Protein AF-A0AAW6NFF5-F1 (afdb_monomer_lite)

Sequence (239 aa):
MPQDAAGQVYARCPNNCAEAMAMANADVDLMRRISNPIQRNIGITRSYQELGEAMPNNWWVRLAGYVSVQGGCAMRRTQAWDAQTLGRAIVNPEQALAALGDANITIFESVFPPNKFMHECGFARLKECVERGEIDVDEDIMRGLEQIDQGNLQAGADILAEHEQVDVVQQVYDRHADVFDDLGTAEAVMPGDQTSIPIADHCTRDNLVSLGDLDIANPQDRVTYYGRLINRLKELEGH

Foldseek 3Di:
DDADPVRDDLPQADPALVVLLCVLCVLLVVLVPDPQLLVSLVSLLVLLVVLCVLVVLQLLSLLLNLVSQVLSVVLVVLVVVVVPDPLVVLAPSVLLNVLSSQLNSQLCNQQRSLSSSCSNPNLVSVVVCVVVVVDDHDPLSNVLSVCVSVVVNLSSSLSSLLCSLPPRNLVSCVVSVSNVVSVVVVQVPDPDDPPWRARDNHDDPPRTQDLPPADSNDSVSSSVSVSSSSVSVCVVVVD

Secondary structure (DSSP, 8-state):
--B-TT--B-TT--SSHHHHHHHHHHHHHHHHT--SHHHHHHHHHHHHHHHHHH-TT-HHHHHHHHHHHHHHHHHHHHHHHHTSTTGGGT--HHHHHHHHHHHHHHHHHHHHHHHHHHHHH-HHHHHHHHHTTSS---HHHHHHHHHHHTT-HHHHHHHHHHHIIIIISHHHHHHTHHHHHHHHHHHHHSSS-SSPEE--SSS-STTEE--TT--TTSHHHHHHHHHHHHHHHHHHHT-

pLDDT: mean 92.02, std 10.41, range [49.88, 98.69]

Structure (mmCIF, N/CA/C/O backbone):
data_AF-A0AAW6NFF5-F1
#
_entry.id   AF-A0AAW6NFF5-F1
#
loop_
_atom_site.group_PDB
_atom_site.id
_atom_site.type_symbol
_atom_site.label_atom_id
_atom_site.label_alt_id
_atom_site.label_comp_id
_atom_site.label_asym_id
_atom_site.label_entity_id
_atom_site.label_seq_id
_atom_site.pdbx_PDB_ins_code
_atom_site.Cartn_x
_atom_site.Cartn_y
_atom_site.Cartn_z
_atom_site.occupancy
_atom_site.B_iso_or_equiv
_atom_site.auth_seq_id
_atom_site.auth_comp_id
_atom_site.auth_asym_id
_atom_site.auth_atom_id
_atom_site.pdbx_PDB_model_num
ATOM 1 N N . MET A 1 1 ? -17.258 11.773 24.703 1.00 53.50 1 MET A N 1
ATOM 2 C CA . MET A 1 1 ? -16.508 11.366 23.498 1.00 53.50 1 MET A CA 1
ATOM 3 C C . MET A 1 1 ? -15.934 9.994 23.789 1.00 53.50 1 MET A C 1
ATOM 5 O O . MET A 1 1 ? -15.518 9.811 24.931 1.00 53.50 1 MET A O 1
ATOM 9 N N . PRO A 1 2 ? -15.979 9.043 22.847 1.00 52.88 2 PRO A N 1
ATOM 10 C CA . PRO A 1 2 ? -15.333 7.748 23.025 1.00 52.88 2 PRO A CA 1
ATOM 11 C C . PRO A 1 2 ? -13.844 7.952 23.338 1.00 52.88 2 PRO A C 1
ATOM 13 O O . PRO A 1 2 ? -13.213 8.836 22.753 1.00 52.88 2 PRO A O 1
ATOM 16 N N . GLN A 1 3 ? -13.329 7.183 24.293 1.00 51.41 3 GLN A N 1
ATOM 17 C CA . GLN A 1 3 ? -11.914 7.114 24.648 1.00 51.41 3 GLN A CA 1
ATOM 18 C C . GLN A 1 3 ? -11.478 5.656 24.531 1.00 51.41 3 GLN A C 1
ATOM 20 O O . GLN A 1 3 ? -12.240 4.773 24.931 1.00 51.41 3 GLN A O 1
ATOM 25 N N . ASP A 1 4 ? -10.298 5.400 23.972 1.00 58.50 4 ASP A N 1
ATOM 26 C CA . ASP A 1 4 ? -9.698 4.063 24.003 1.00 58.50 4 ASP A CA 1
ATOM 27 C C . ASP A 1 4 ? -9.073 3.756 25.378 1.00 58.50 4 ASP A C 1
ATOM 29 O O . ASP A 1 4 ? -9.096 4.573 26.306 1.00 58.50 4 ASP A O 1
ATOM 33 N N . ALA A 1 5 ? -8.495 2.559 25.513 1.00 49.88 5 ALA A N 1
ATOM 34 C CA . ALA A 1 5 ? -7.789 2.133 26.721 1.00 49.88 5 ALA A CA 1
ATOM 35 C C . ALA A 1 5 ? -6.568 3.017 27.062 1.00 49.88 5 ALA A C 1
ATOM 37 O O . ALA A 1 5 ? -6.121 3.017 28.210 1.00 49.88 5 ALA A O 1
ATOM 38 N N . ALA A 1 6 ? -6.060 3.791 26.097 1.00 57.91 6 ALA A N 1
ATOM 39 C CA . ALA A 1 6 ? -4.977 4.755 26.264 1.00 57.91 6 ALA A CA 1
ATOM 40 C C . ALA A 1 6 ? -5.474 6.186 26.575 1.00 57.91 6 ALA A C 1
ATOM 42 O O . ALA A 1 6 ? -4.665 7.085 26.811 1.00 57.91 6 ALA A O 1
ATOM 43 N N . GLY A 1 7 ? -6.793 6.412 26.626 1.00 59.91 7 GLY A N 1
ATOM 44 C CA . GLY A 1 7 ? -7.403 7.716 26.891 1.00 59.91 7 GLY A CA 1
ATOM 45 C C . GLY A 1 7 ? -7.431 8.665 25.686 1.00 59.91 7 GLY A C 1
ATOM 46 O O . GLY A 1 7 ? -7.714 9.855 25.863 1.00 59.91 7 GLY A O 1
ATOM 47 N N . GLN A 1 8 ? -7.156 8.176 24.473 1.00 68.81 8 GLN A N 1
ATOM 48 C CA . GLN A 1 8 ? -7.180 8.965 23.245 1.00 68.81 8 GLN A CA 1
ATOM 49 C C . GLN A 1 8 ? -8.615 9.374 22.902 1.00 68.81 8 GLN A C 1
ATOM 51 O O . GLN A 1 8 ? -9.527 8.555 22.849 1.00 68.81 8 GLN A O 1
ATOM 56 N N . VAL A 1 9 ? -8.831 10.674 22.685 1.00 68.06 9 VAL A N 1
ATOM 57 C CA . VAL A 1 9 ? -10.146 11.230 22.346 1.00 68.06 9 VAL A CA 1
ATOM 58 C C . VAL A 1 9 ? -10.289 11.317 20.830 1.00 68.06 9 VAL A C 1
ATOM 60 O O . VAL A 1 9 ? -9.633 12.132 20.182 1.00 68.06 9 VAL A O 1
ATOM 63 N N . TYR A 1 10 ? -11.217 10.542 20.276 1.00 77.38 10 TYR A N 1
ATOM 64 C CA . TYR A 1 10 ? -11.546 10.550 18.850 1.00 77.38 10 TYR A CA 1
ATOM 65 C C . TYR A 1 10 ? -12.550 11.659 18.526 1.00 77.38 10 TYR A C 1
ATOM 67 O O . TYR A 1 10 ? -13.752 11.431 18.392 1.00 77.38 10 TYR A O 1
ATOM 75 N N . ALA A 1 11 ? -12.068 12.901 18.443 1.00 68.62 11 ALA A N 1
ATOM 76 C CA . ALA A 1 11 ? -12.923 14.081 18.269 1.00 68.62 11 ALA A CA 1
ATOM 77 C C . ALA A 1 11 ? -13.694 14.118 16.931 1.00 68.62 11 ALA A C 1
ATOM 79 O O . ALA A 1 11 ? -14.599 14.938 16.780 1.00 68.62 11 ALA A O 1
ATOM 80 N N . ARG A 1 12 ? -13.336 13.262 15.965 1.00 80.94 12 ARG A N 1
ATOM 81 C CA . ARG A 1 12 ? -13.893 13.251 14.603 1.00 80.94 12 ARG A CA 1
ATOM 82 C C . ARG A 1 12 ? -14.747 12.031 14.274 1.00 80.94 12 ARG A C 1
ATOM 84 O O . ARG A 1 12 ? -15.381 12.038 13.226 1.00 80.94 12 ARG A O 1
ATOM 91 N N . CYS A 1 13 ? -14.811 11.025 15.146 1.00 93.44 13 CYS A N 1
ATOM 92 C CA . CYS A 1 13 ? -15.524 9.792 14.833 1.00 93.44 13 CYS A CA 1
ATOM 93 C C . CYS A 1 13 ? -17.053 9.987 14.831 1.00 93.44 13 CYS A C 1
ATOM 95 O O . CYS A 1 13 ? -17.619 10.362 15.867 1.00 93.44 13 CYS A O 1
ATOM 97 N N . PRO A 1 14 ? -17.752 9.701 13.716 1.00 94.94 14 PRO A N 1
ATOM 98 C CA . PRO A 1 14 ? -19.210 9.666 13.692 1.00 94.94 14 PRO A CA 1
ATOM 99 C C . PRO A 1 14 ? -19.783 8.602 14.640 1.00 94.94 14 PRO A C 1
ATOM 101 O O . PRO A 1 14 ? -19.219 7.524 14.827 1.00 94.94 14 PRO A O 1
ATOM 104 N N . ASN A 1 15 ? -20.964 8.869 15.207 1.00 91.50 15 ASN A N 1
ATOM 105 C CA . ASN A 1 15 ? -21.652 7.910 16.085 1.00 91.50 15 ASN A CA 1
ATOM 106 C C . ASN A 1 15 ? -22.255 6.718 15.322 1.00 91.50 15 ASN A C 1
ATOM 108 O O . ASN A 1 15 ? -22.654 5.735 15.942 1.00 91.50 15 ASN A O 1
ATOM 112 N N . ASN A 1 16 ? -22.380 6.804 14.000 1.00 95.62 16 ASN A N 1
ATOM 113 C CA . ASN A 1 16 ? -22.926 5.755 13.147 1.00 95.62 16 ASN A CA 1
ATOM 114 C C . ASN A 1 16 ? -21.779 5.023 12.426 1.00 95.62 16 ASN A C 1
ATOM 116 O O . ASN A 1 16 ? -20.901 5.674 11.864 1.00 95.62 16 ASN A O 1
ATOM 120 N N . CYS A 1 17 ? -21.775 3.685 12.442 1.00 97.56 17 CYS A N 1
ATOM 121 C CA . CYS A 1 17 ? -20.694 2.889 11.849 1.00 97.56 17 CYS A CA 1
ATOM 122 C C . CYS A 1 17 ? -20.569 3.082 10.332 1.00 97.56 17 CYS A C 1
ATOM 124 O O . CYS A 1 17 ? -19.455 3.200 9.823 1.00 97.56 17 CYS A O 1
ATOM 126 N N . ALA A 1 18 ? -21.693 3.184 9.619 1.00 97.56 18 ALA A N 1
ATOM 127 C CA . ALA A 1 18 ? -21.694 3.440 8.183 1.00 97.56 18 ALA A CA 1
ATOM 128 C C . ALA A 1 18 ? -21.163 4.845 7.857 1.00 97.56 18 ALA A C 1
ATOM 130 O O . ALA A 1 18 ? -20.386 4.993 6.920 1.00 97.56 18 ALA A O 1
ATOM 131 N N . GLU A 1 19 ? -21.508 5.869 8.645 1.00 97.62 19 GLU A N 1
ATOM 132 C CA . GLU A 1 19 ? -20.942 7.219 8.485 1.00 97.62 19 GLU A CA 1
ATOM 133 C C . GLU A 1 19 ? -19.437 7.252 8.788 1.00 97.62 19 GLU A C 1
ATOM 135 O O . GLU A 1 19 ? -18.676 7.889 8.061 1.00 97.62 19 GLU A O 1
ATOM 140 N N . ALA A 1 20 ? -18.992 6.546 9.831 1.00 97.06 20 ALA A N 1
ATOM 141 C CA . ALA A 1 20 ? -17.578 6.441 10.180 1.00 97.06 20 ALA A CA 1
ATOM 142 C C . ALA A 1 20 ? -16.767 5.739 9.080 1.00 97.06 20 ALA A C 1
ATOM 144 O O . ALA A 1 20 ? -15.701 6.216 8.689 1.00 97.06 20 ALA A O 1
ATOM 145 N N . MET A 1 21 ? -17.300 4.657 8.510 1.00 97.75 21 MET A N 1
ATOM 146 C CA . MET A 1 21 ? -16.659 3.969 7.392 1.00 97.75 21 MET A CA 1
ATOM 147 C C . MET A 1 21 ? -16.743 4.772 6.090 1.00 97.75 21 MET A C 1
ATOM 149 O O . MET A 1 21 ? -15.785 4.793 5.325 1.00 97.75 21 MET A O 1
ATOM 153 N N . ALA A 1 22 ? -17.827 5.511 5.846 1.00 97.75 22 ALA A N 1
ATOM 154 C CA . ALA A 1 22 ? -17.913 6.438 4.717 1.00 97.75 22 ALA A CA 1
ATOM 155 C C . ALA A 1 22 ? -16.862 7.558 4.813 1.00 97.75 22 ALA A C 1
ATOM 157 O O . ALA A 1 22 ? -16.261 7.927 3.807 1.00 97.75 22 ALA A O 1
ATOM 158 N N . MET A 1 23 ? -16.588 8.065 6.019 1.00 96.50 23 MET A N 1
ATOM 159 C CA . MET A 1 23 ? -15.496 9.011 6.256 1.00 96.50 23 MET A CA 1
ATOM 160 C C . MET A 1 23 ? -14.128 8.386 5.940 1.00 96.50 23 MET A C 1
ATOM 162 O O . MET A 1 23 ? -13.307 9.027 5.284 1.00 96.50 23 MET A O 1
ATOM 166 N N . ALA A 1 24 ? -13.884 7.143 6.363 1.00 96.56 24 ALA A N 1
ATOM 167 C CA . ALA A 1 24 ? -12.645 6.434 6.045 1.00 96.56 24 ALA A CA 1
ATOM 168 C C . ALA A 1 24 ? -12.493 6.171 4.531 1.00 96.56 24 ALA A C 1
ATOM 170 O O . ALA A 1 24 ? -11.411 6.353 3.974 1.00 96.56 24 ALA A O 1
ATOM 171 N N . ASN A 1 25 ? -13.593 5.844 3.849 1.00 98.19 25 ASN A N 1
ATOM 172 C CA . ASN A 1 25 ? -13.646 5.608 2.404 1.00 98.19 25 ASN A CA 1
ATOM 173 C C . ASN A 1 25 ? -13.600 6.882 1.547 1.00 98.19 25 ASN A C 1
ATOM 175 O O . ASN A 1 25 ? -13.423 6.783 0.335 1.00 98.19 25 ASN A O 1
ATOM 179 N N . ALA A 1 26 ? -13.728 8.076 2.131 1.00 97.94 26 ALA A N 1
ATOM 180 C CA . ALA A 1 26 ? -13.804 9.319 1.362 1.00 97.94 26 ALA A CA 1
ATOM 181 C C . ALA A 1 26 ? -12.585 9.533 0.440 1.00 97.94 26 ALA A C 1
ATOM 183 O O . ALA A 1 26 ? -12.736 10.021 -0.683 1.00 97.94 26 ALA A O 1
ATOM 184 N N . ASP A 1 27 ? -11.389 9.127 0.881 1.00 96.56 27 ASP A N 1
ATOM 185 C CA . ASP A 1 27 ? -10.170 9.224 0.068 1.00 96.56 27 ASP A CA 1
ATOM 186 C C . ASP A 1 27 ? -10.185 8.197 -1.067 1.00 96.56 27 ASP A C 1
ATOM 188 O O . ASP A 1 27 ? -9.873 8.538 -2.206 1.00 96.56 27 ASP A O 1
ATOM 192 N N . VAL A 1 28 ? -10.605 6.961 -0.785 1.00 97.81 28 VAL A N 1
ATOM 193 C CA . VAL A 1 28 ? -10.788 5.909 -1.796 1.00 97.81 28 VAL A CA 1
ATOM 194 C C . VAL A 1 28 ? -11.751 6.372 -2.886 1.00 97.81 28 VAL A C 1
ATOM 196 O O . VAL A 1 28 ? -11.424 6.312 -4.073 1.00 97.81 28 VAL A O 1
ATOM 199 N N . ASP A 1 29 ? -12.904 6.914 -2.500 1.00 98.19 29 ASP A N 1
ATOM 200 C CA . ASP A 1 29 ? -13.909 7.409 -3.438 1.00 98.19 29 ASP A CA 1
ATOM 201 C C . ASP A 1 29 ? -13.404 8.584 -4.279 1.00 98.19 29 ASP A C 1
ATOM 203 O O . ASP A 1 29 ? -13.795 8.727 -5.443 1.00 98.19 29 ASP A O 1
ATOM 207 N N . LEU A 1 30 ? -12.534 9.427 -3.716 1.00 98.00 30 LEU A N 1
ATOM 208 C CA . LEU A 1 30 ? -11.857 10.482 -4.461 1.00 98.00 30 LEU A CA 1
ATOM 209 C C . LEU A 1 30 ? -10.860 9.890 -5.466 1.00 98.00 30 LEU A C 1
ATOM 211 O O . LEU A 1 30 ? -10.876 10.279 -6.635 1.00 98.00 30 LEU A O 1
ATOM 215 N N . MET A 1 31 ? -10.030 8.932 -5.043 1.00 98.19 31 MET A N 1
ATOM 216 C CA . MET A 1 31 ? -9.002 8.314 -5.885 1.00 98.19 31 MET A CA 1
ATOM 217 C C . MET A 1 31 ? -9.598 7.506 -7.040 1.00 98.19 31 MET A C 1
ATOM 219 O O . MET A 1 31 ? -9.118 7.623 -8.169 1.00 98.19 31 MET A O 1
ATOM 223 N N . ARG A 1 32 ? -10.695 6.773 -6.812 1.00 97.12 32 ARG A N 1
ATOM 224 C CA . ARG A 1 32 ? -11.444 6.035 -7.850 1.00 97.12 32 ARG A CA 1
ATOM 225 C C . ARG A 1 32 ? -11.885 6.911 -9.022 1.00 97.12 32 ARG A C 1
ATOM 227 O O . ARG A 1 32 ? -11.982 6.440 -10.153 1.00 97.12 32 ARG A O 1
ATOM 234 N N . ARG A 1 33 ? -12.151 8.196 -8.774 1.00 97.62 33 ARG A N 1
ATOM 235 C CA . ARG A 1 33 ? -12.606 9.149 -9.804 1.00 97.62 33 ARG A CA 1
ATOM 236 C C . ARG A 1 33 ? -11.465 9.687 -10.667 1.00 97.62 33 ARG A C 1
ATOM 238 O O . ARG A 1 33 ? -11.729 10.319 -11.690 1.00 97.62 33 ARG A O 1
ATOM 245 N N . ILE A 1 34 ? -10.209 9.458 -10.282 1.00 97.69 34 ILE A N 1
ATOM 246 C CA . ILE A 1 34 ? -9.038 9.905 -11.034 1.00 97.69 34 ILE A CA 1
ATOM 247 C C . ILE A 1 34 ? -8.665 8.820 -12.050 1.00 97.69 34 ILE A C 1
ATOM 249 O O . ILE A 1 34 ? -8.091 7.782 -11.713 1.00 97.69 34 ILE A O 1
ATOM 253 N N . SER A 1 35 ? -8.983 9.074 -13.322 1.00 96.00 35 SER A N 1
ATOM 254 C CA . SER A 1 35 ? -8.729 8.126 -14.415 1.00 96.00 35 SER A CA 1
AT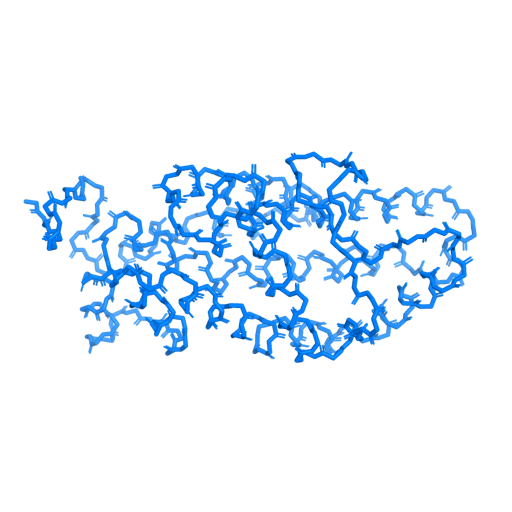OM 255 C C . SER A 1 35 ? -7.242 7.937 -14.710 1.00 96.00 35 SER A C 1
ATOM 257 O O . SER A 1 35 ? -6.813 6.827 -15.009 1.00 96.00 35 SER A O 1
ATOM 259 N N . ASN A 1 36 ? -6.442 9.004 -14.610 1.00 95.81 36 ASN A N 1
ATOM 260 C CA . ASN A 1 36 ? -5.007 8.932 -14.855 1.00 95.81 36 ASN A CA 1
ATOM 261 C C . ASN A 1 36 ? -4.293 8.242 -13.670 1.00 95.81 36 ASN A C 1
ATOM 263 O O . ASN A 1 36 ? -4.289 8.803 -12.572 1.00 95.81 36 ASN A O 1
ATOM 267 N N . PRO A 1 37 ? -3.644 7.080 -13.871 1.00 96.38 37 PRO A N 1
ATOM 268 C CA . PRO A 1 37 ? -3.064 6.298 -12.777 1.00 96.38 37 PRO A CA 1
ATOM 269 C C . PRO A 1 37 ? -1.897 7.003 -12.077 1.00 96.38 37 PRO A C 1
ATOM 271 O O . PRO A 1 37 ? -1.759 6.867 -10.868 1.00 96.38 37 PRO A O 1
ATOM 274 N N . ILE A 1 38 ? -1.119 7.834 -12.783 1.00 96.31 38 ILE A N 1
ATOM 275 C CA . ILE A 1 38 ? -0.041 8.627 -12.167 1.00 96.31 38 ILE A CA 1
ATOM 276 C C . ILE A 1 38 ? -0.632 9.693 -11.241 1.00 96.31 38 ILE A C 1
ATOM 278 O O . ILE A 1 38 ? -0.181 9.846 -10.110 1.00 96.31 38 ILE A O 1
ATOM 282 N N . GLN A 1 39 ? -1.652 10.427 -11.696 1.00 97.88 39 GLN A N 1
ATOM 283 C CA . GLN A 1 39 ? -2.323 11.430 -10.859 1.00 97.88 39 GLN A CA 1
ATOM 284 C C . GLN A 1 39 ? -3.032 10.785 -9.665 1.00 97.88 39 GLN A C 1
ATOM 286 O O . GLN A 1 39 ? -2.987 11.323 -8.562 1.00 97.88 39 GLN A O 1
ATOM 291 N N . ARG A 1 40 ? -3.638 9.610 -9.866 1.00 98.12 40 ARG A N 1
ATOM 292 C CA . ARG A 1 40 ? -4.257 8.831 -8.791 1.00 98.12 40 ARG A CA 1
ATOM 293 C C . ARG A 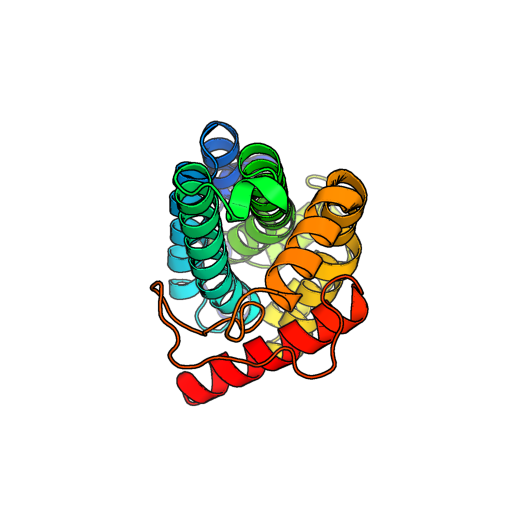1 40 ? -3.223 8.390 -7.757 1.00 98.12 40 ARG A C 1
ATOM 295 O O . ARG A 1 40 ? -3.428 8.617 -6.571 1.00 98.12 40 ARG A O 1
ATOM 302 N N . ASN A 1 41 ? -2.089 7.847 -8.198 1.00 98.19 41 ASN A N 1
ATOM 303 C CA . ASN A 1 41 ? -1.012 7.426 -7.307 1.00 98.19 41 ASN A CA 1
ATOM 304 C C . ASN A 1 41 ? -0.417 8.595 -6.497 1.00 98.19 41 ASN A C 1
ATOM 306 O O . ASN A 1 41 ? -0.060 8.397 -5.340 1.00 98.19 41 ASN A O 1
ATOM 310 N N . ILE A 1 42 ? -0.363 9.820 -7.042 1.00 98.06 42 ILE A N 1
ATOM 311 C CA . ILE A 1 42 ? 0.037 11.010 -6.263 1.00 98.06 42 ILE A CA 1
ATOM 312 C C . ILE A 1 42 ? -0.915 11.223 -5.078 1.00 98.06 42 ILE A C 1
ATOM 314 O O . ILE A 1 42 ? -0.459 11.472 -3.963 1.00 98.06 42 ILE A O 1
ATOM 318 N N . GLY A 1 43 ? -2.226 11.114 -5.309 1.00 98.25 43 GLY A N 1
ATOM 319 C CA . GLY A 1 43 ? -3.223 11.241 -4.248 1.00 98.25 43 GLY A CA 1
ATOM 320 C C . GLY A 1 43 ? -3.150 10.102 -3.227 1.00 98.25 43 GLY A C 1
ATOM 321 O O . GLY A 1 43 ? -3.122 10.376 -2.033 1.00 98.25 43 GLY A O 1
ATOM 322 N N . ILE A 1 44 ? -3.009 8.853 -3.684 1.00 98.50 44 ILE A N 1
ATOM 323 C CA . ILE A 1 44 ? -2.829 7.673 -2.816 1.00 98.50 44 ILE A CA 1
ATOM 324 C C . ILE A 1 44 ? -1.578 7.815 -1.942 1.00 98.50 44 ILE A C 1
ATOM 326 O O . ILE A 1 44 ? -1.643 7.641 -0.728 1.00 98.50 44 ILE A O 1
ATOM 330 N N . THR A 1 45 ? -0.448 8.187 -2.545 1.00 98.38 45 THR A N 1
ATOM 331 C CA . THR A 1 45 ? 0.820 8.402 -1.834 1.00 98.38 45 THR A CA 1
ATOM 332 C C . THR A 1 45 ? 0.657 9.445 -0.740 1.00 98.38 45 THR A C 1
ATOM 334 O O . THR A 1 45 ? 1.070 9.218 0.394 1.00 98.38 45 THR A O 1
ATOM 337 N N . ARG A 1 46 ? 0.004 10.565 -1.062 1.00 98.31 46 ARG A N 1
ATOM 338 C CA . ARG A 1 46 ? -0.274 11.617 -0.090 1.00 98.31 46 ARG A CA 1
ATOM 339 C C . ARG A 1 46 ? -1.160 11.116 1.054 1.00 98.31 46 ARG A C 1
ATOM 341 O O . ARG A 1 46 ? -0.837 11.380 2.205 1.00 98.31 46 ARG A O 1
ATOM 348 N N . SER A 1 47 ? -2.229 10.376 0.758 1.00 98.38 47 SER A N 1
ATOM 349 C CA . SER A 1 47 ? -3.103 9.787 1.780 1.00 98.38 47 SER A CA 1
ATOM 350 C C . SER A 1 47 ? -2.339 8.847 2.719 1.00 98.38 47 SER A C 1
ATOM 352 O O . SER A 1 47 ? -2.510 8.932 3.934 1.00 98.38 47 SER A O 1
ATOM 354 N N . TYR A 1 48 ? -1.457 7.991 2.191 1.00 98.44 48 TYR A N 1
ATOM 355 C CA . TYR A 1 48 ? -0.607 7.139 3.028 1.00 98.44 48 TYR A CA 1
ATOM 356 C C . TYR A 1 48 ? 0.400 7.932 3.861 1.00 98.44 48 TYR A C 1
ATOM 358 O O . TYR A 1 48 ? 0.609 7.592 5.020 1.00 98.44 48 TYR A O 1
ATOM 366 N N . GLN A 1 49 ? 1.015 8.978 3.305 1.00 97.50 49 GLN A N 1
ATOM 367 C CA . GLN A 1 49 ? 1.951 9.832 4.043 1.00 97.50 49 GLN A CA 1
ATOM 368 C C . GLN A 1 49 ? 1.254 10.544 5.206 1.00 97.50 49 GLN A C 1
ATOM 370 O O . GLN A 1 49 ? 1.717 10.446 6.338 1.00 97.50 49 GLN A O 1
ATOM 375 N N . GLU A 1 50 ? 0.107 11.179 4.950 1.00 97.75 50 GLU A N 1
ATOM 376 C CA . GLU A 1 50 ? -0.682 11.860 5.983 1.00 97.75 50 GLU A CA 1
ATOM 377 C C . GLU A 1 50 ? -1.126 10.876 7.083 1.00 97.75 50 GLU A C 1
ATOM 379 O O . GLU A 1 50 ? -1.008 11.179 8.272 1.00 97.75 50 GLU A O 1
ATOM 384 N N . LEU A 1 51 ? -1.576 9.668 6.714 1.00 97.50 51 LEU A N 1
ATOM 385 C CA . LEU A 1 51 ? -1.954 8.647 7.695 1.00 97.50 51 LEU A CA 1
ATOM 386 C C . LEU A 1 51 ? -0.740 8.094 8.460 1.00 97.50 51 LEU A C 1
ATOM 388 O O . LEU A 1 51 ? -0.826 7.877 9.666 1.00 97.50 51 LEU A O 1
ATOM 392 N N . GLY A 1 52 ? 0.394 7.888 7.790 1.00 97.06 52 GLY A N 1
ATOM 393 C CA . GLY A 1 52 ? 1.632 7.398 8.399 1.00 97.06 52 GLY A CA 1
ATOM 394 C C . GLY A 1 52 ? 2.237 8.385 9.395 1.00 97.06 52 GLY A C 1
ATOM 395 O O . GLY A 1 52 ? 2.701 7.970 10.455 1.00 97.06 52 GLY A O 1
ATOM 396 N N . GLU A 1 53 ? 2.171 9.687 9.108 1.00 96.31 53 GLU A N 1
ATOM 397 C CA . GLU A 1 53 ? 2.530 10.750 10.057 1.00 96.31 53 GLU A CA 1
ATOM 398 C C . GLU A 1 53 ? 1.627 10.733 11.296 1.00 96.31 53 GLU A C 1
ATOM 400 O O . GLU A 1 53 ? 2.093 10.931 12.420 1.00 96.31 53 GLU A O 1
ATOM 405 N N . ALA A 1 54 ? 0.335 10.468 11.101 1.00 95.88 54 ALA A N 1
ATOM 406 C CA . ALA A 1 54 ? -0.647 10.411 12.176 1.00 95.88 54 ALA A CA 1
ATOM 407 C C . ALA A 1 54 ? -0.613 9.084 12.968 1.00 95.88 54 ALA A C 1
ATOM 409 O O . ALA A 1 54 ? -1.112 9.019 14.095 1.00 95.88 54 ALA A O 1
ATOM 410 N N . MET A 1 55 ? -0.003 8.037 12.404 1.00 95.12 55 MET A N 1
ATOM 411 C CA . MET A 1 55 ? 0.153 6.702 12.988 1.00 95.12 55 MET A CA 1
ATOM 412 C C . MET A 1 55 ? 1.626 6.243 12.968 1.00 95.12 55 MET A C 1
ATOM 414 O O . MET A 1 55 ? 1.942 5.216 12.361 1.00 95.12 55 MET A O 1
ATOM 418 N N . PRO A 1 56 ? 2.547 6.937 13.663 1.00 94.94 56 PRO A N 1
ATOM 419 C CA . PRO A 1 56 ? 3.989 6.703 13.528 1.00 94.94 56 PRO A CA 1
ATOM 420 C C . PRO A 1 56 ? 4.452 5.307 13.975 1.00 94.94 56 PRO A C 1
ATOM 422 O O . PRO A 1 56 ? 5.538 4.877 13.611 1.00 94.94 56 PRO A O 1
ATOM 425 N N . ASN A 1 57 ? 3.638 4.584 14.746 1.00 93.69 57 ASN A N 1
ATOM 426 C CA . ASN A 1 57 ? 3.945 3.225 15.196 1.00 93.69 57 ASN A CA 1
ATOM 427 C C . ASN A 1 57 ? 3.378 2.137 14.264 1.00 93.69 57 ASN A C 1
ATOM 429 O O . ASN A 1 57 ? 3.671 0.958 14.439 1.00 93.69 57 ASN A O 1
ATOM 433 N N . ASN A 1 58 ? 2.549 2.491 13.279 1.00 96.94 58 ASN A N 1
ATOM 434 C CA . ASN A 1 58 ? 1.970 1.520 12.358 1.00 96.94 58 ASN A CA 1
ATOM 435 C C . ASN A 1 58 ? 2.916 1.290 11.168 1.00 96.94 58 ASN A C 1
ATOM 437 O O . ASN A 1 58 ? 2.834 1.978 10.148 1.00 96.94 58 ASN A O 1
ATOM 441 N N . TRP A 1 59 ? 3.823 0.316 11.301 1.00 97.19 59 TRP A N 1
ATOM 442 C CA . TRP A 1 59 ? 4.859 0.044 10.297 1.00 97.19 59 TRP A CA 1
ATOM 443 C C . TRP A 1 59 ? 4.316 -0.291 8.913 1.00 97.19 59 TRP A C 1
ATOM 445 O O . TRP A 1 59 ? 4.936 0.095 7.924 1.00 97.19 59 TRP A O 1
ATOM 455 N N . TRP A 1 60 ? 3.154 -0.945 8.829 1.00 97.88 60 TRP A N 1
ATOM 456 C CA . TRP A 1 60 ? 2.535 -1.235 7.540 1.00 97.88 60 TRP A CA 1
ATOM 457 C C . TRP A 1 60 ? 2.098 0.056 6.836 1.00 97.88 60 TRP A C 1
ATOM 459 O O . TRP A 1 60 ? 2.484 0.272 5.691 1.00 97.88 60 TRP A O 1
ATOM 469 N N . VAL A 1 61 ? 1.391 0.966 7.524 1.00 97.69 61 VAL A N 1
ATOM 470 C CA . VAL A 1 61 ? 0.944 2.241 6.920 1.00 97.69 61 VAL A CA 1
ATOM 471 C C . VAL A 1 61 ? 2.139 3.081 6.477 1.00 97.69 61 VAL A C 1
ATOM 473 O O . VAL A 1 61 ? 2.138 3.648 5.383 1.00 97.69 61 VAL A O 1
ATOM 476 N N . ARG A 1 62 ? 3.178 3.147 7.316 1.00 97.00 62 ARG A N 1
ATOM 477 C CA . ARG A 1 62 ? 4.397 3.893 6.990 1.00 97.00 62 ARG A CA 1
ATOM 478 C C . ARG A 1 62 ? 5.082 3.328 5.752 1.00 97.00 62 ARG A C 1
ATOM 480 O O . ARG A 1 62 ? 5.411 4.087 4.840 1.00 97.00 62 ARG A O 1
ATOM 487 N N . LEU A 1 63 ? 5.258 2.008 5.694 1.00 97.69 63 LEU A N 1
ATOM 488 C CA . LEU A 1 63 ? 5.857 1.355 4.538 1.00 97.69 63 LEU A CA 1
ATOM 489 C C . LEU A 1 63 ? 5.006 1.535 3.274 1.00 97.69 63 LEU A C 1
ATOM 491 O O . LEU A 1 63 ? 5.565 1.832 2.220 1.00 97.69 63 LEU A O 1
ATOM 495 N N . ALA A 1 64 ? 3.678 1.453 3.375 1.00 97.62 64 ALA A N 1
ATOM 496 C CA . ALA A 1 64 ? 2.772 1.679 2.251 1.00 97.62 64 ALA A CA 1
ATOM 497 C C . ALA A 1 64 ? 2.962 3.071 1.618 1.00 97.62 64 ALA A C 1
ATOM 499 O O . ALA A 1 64 ? 2.938 3.200 0.394 1.00 97.62 64 ALA A O 1
ATOM 500 N N . GLY A 1 65 ? 3.258 4.103 2.419 1.00 97.06 65 GLY A N 1
ATOM 501 C CA . GLY A 1 65 ? 3.636 5.428 1.916 1.00 97.06 65 GLY A CA 1
ATOM 502 C C . GLY A 1 65 ? 4.899 5.401 1.050 1.00 97.06 65 GLY A C 1
ATOM 503 O O . GLY A 1 65 ? 4.886 5.910 -0.074 1.00 97.06 65 GLY A O 1
ATOM 504 N N . TYR A 1 66 ? 5.968 4.758 1.528 1.00 96.75 66 TYR A N 1
ATOM 505 C CA . TYR A 1 66 ? 7.216 4.605 0.772 1.00 96.75 66 TYR A CA 1
ATOM 506 C C . TYR A 1 66 ? 7.020 3.779 -0.502 1.00 96.75 66 TYR A C 1
ATOM 508 O O . TYR A 1 66 ? 7.413 4.212 -1.584 1.00 96.75 66 TYR A O 1
ATOM 516 N N . VAL A 1 67 ? 6.363 2.622 -0.407 1.00 95.94 67 VAL A N 1
ATOM 517 C CA . VAL A 1 67 ? 6.100 1.747 -1.559 1.00 95.94 67 VAL A CA 1
ATOM 518 C C . VAL A 1 67 ? 5.202 2.446 -2.584 1.00 95.94 67 VAL A C 1
ATOM 520 O O . VAL A 1 67 ? 5.440 2.322 -3.785 1.00 95.94 67 VAL A O 1
ATOM 523 N N . SER A 1 68 ? 4.235 3.261 -2.148 1.00 97.12 68 SER A N 1
ATOM 524 C CA . SER A 1 68 ? 3.389 4.045 -3.053 1.00 97.12 68 SER A CA 1
ATOM 525 C C . SER A 1 68 ? 4.186 5.079 -3.858 1.00 97.12 68 SER A C 1
ATOM 527 O O . SER A 1 68 ? 3.941 5.208 -5.062 1.00 97.12 68 SER A O 1
ATOM 529 N N . VAL A 1 69 ? 5.181 5.748 -3.250 1.00 97.00 69 VAL A N 1
ATOM 530 C CA . VAL A 1 69 ? 6.130 6.612 -3.984 1.00 97.00 69 VAL A CA 1
ATOM 531 C C . VAL A 1 69 ? 6.829 5.808 -5.077 1.00 97.00 69 VAL A C 1
ATOM 533 O O . VAL A 1 69 ? 6.879 6.247 -6.229 1.00 97.00 69 VAL A O 1
ATOM 536 N N . GLN A 1 70 ? 7.334 4.618 -4.743 1.00 94.94 70 GLN A N 1
ATOM 537 C CA . GLN A 1 70 ? 8.072 3.784 -5.694 1.00 94.94 70 GLN A CA 1
ATOM 538 C C . GLN A 1 70 ? 7.179 3.263 -6.825 1.00 94.94 70 GLN A C 1
ATOM 540 O O . GLN A 1 70 ? 7.595 3.292 -7.986 1.00 94.94 70 GLN A O 1
ATOM 545 N N . GLY A 1 71 ? 5.923 2.918 -6.531 1.00 94.06 71 GLY A N 1
ATOM 546 C CA . GLY A 1 71 ? 4.903 2.641 -7.543 1.00 94.06 71 GLY A CA 1
ATOM 547 C C . GLY A 1 71 ? 4.716 3.817 -8.510 1.00 94.06 71 GLY A C 1
ATOM 548 O O . GLY A 1 71 ? 4.736 3.634 -9.727 1.00 94.06 71 GLY A O 1
ATOM 549 N N . GLY A 1 72 ? 4.647 5.048 -7.998 1.00 95.25 72 GLY A N 1
ATOM 550 C CA . GLY A 1 72 ? 4.591 6.259 -8.821 1.00 95.25 72 GLY A CA 1
ATOM 551 C C . GLY A 1 72 ? 5.834 6.478 -9.687 1.00 95.25 72 GLY A C 1
ATOM 552 O O . GLY A 1 72 ? 5.727 6.882 -10.850 1.00 95.25 72 GLY A O 1
ATOM 553 N N . CYS A 1 73 ? 7.022 6.186 -9.155 1.00 93.62 73 CYS A N 1
ATOM 554 C CA . CYS A 1 73 ? 8.278 6.249 -9.903 1.00 93.62 73 CYS A CA 1
ATOM 555 C C . CYS A 1 73 ? 8.310 5.217 -11.041 1.00 93.62 73 CYS A C 1
ATOM 557 O O . CYS A 1 73 ? 8.720 5.556 -12.156 1.00 93.62 73 CYS A O 1
ATOM 559 N N . ALA A 1 74 ? 7.834 3.995 -10.786 1.00 91.12 74 ALA A N 1
ATOM 560 C CA . ALA A 1 74 ? 7.693 2.953 -11.798 1.00 91.12 74 ALA A CA 1
ATOM 561 C C . ALA A 1 74 ? 6.723 3.391 -12.905 1.00 91.12 74 ALA A C 1
ATOM 563 O O . ALA A 1 74 ? 7.106 3.404 -14.071 1.00 91.12 74 ALA A O 1
ATOM 564 N N . MET A 1 75 ? 5.532 3.892 -12.555 1.00 93.44 75 MET A N 1
ATOM 565 C CA . MET A 1 75 ? 4.554 4.391 -13.533 1.00 93.44 75 MET A CA 1
ATOM 566 C C . MET A 1 75 ? 5.113 5.514 -14.423 1.00 93.44 75 MET A C 1
ATOM 568 O O . MET A 1 75 ? 4.898 5.519 -15.636 1.00 93.44 75 MET A O 1
ATOM 572 N N . ARG A 1 76 ? 5.861 6.469 -13.850 1.00 91.88 76 ARG A N 1
ATOM 573 C CA . ARG A 1 76 ? 6.515 7.543 -14.624 1.00 91.88 76 ARG A CA 1
ATOM 574 C C . ARG A 1 76 ? 7.592 6.999 -15.561 1.00 91.88 76 ARG A C 1
ATOM 576 O O . ARG A 1 76 ? 7.731 7.496 -16.677 1.00 91.88 76 ARG A O 1
ATOM 583 N N . ARG A 1 77 ? 8.342 5.979 -15.130 1.00 87.12 77 ARG A N 1
ATOM 584 C CA . ARG A 1 77 ? 9.332 5.293 -15.974 1.00 87.12 77 ARG A CA 1
ATOM 585 C C . ARG A 1 77 ? 8.653 4.556 -17.127 1.00 87.12 77 ARG A C 1
ATOM 587 O O . ARG A 1 77 ? 9.077 4.731 -18.264 1.00 87.12 77 ARG A O 1
ATOM 594 N N . THR A 1 78 ? 7.566 3.833 -16.863 1.00 86.06 78 THR A N 1
ATOM 595 C CA . THR A 1 78 ? 6.750 3.170 -17.891 1.00 86.06 78 THR A CA 1
ATOM 596 C C . THR A 1 78 ? 6.217 4.177 -18.910 1.00 86.06 78 THR A C 1
ATOM 598 O O . THR A 1 78 ? 6.348 3.967 -20.112 1.00 86.06 78 THR A O 1
ATOM 601 N N . GLN A 1 79 ? 5.706 5.327 -18.458 1.00 85.44 79 GLN A N 1
ATOM 602 C CA . GLN A 1 79 ? 5.280 6.397 -19.364 1.00 85.44 79 GLN A CA 1
ATOM 603 C C . GLN A 1 79 ? 6.440 6.927 -20.227 1.00 85.44 79 GLN A C 1
ATOM 605 O O . GLN A 1 79 ? 6.239 7.258 -21.392 1.00 85.44 79 GLN A O 1
ATOM 610 N N . ALA A 1 80 ? 7.662 6.984 -19.691 1.00 82.62 80 ALA A N 1
ATOM 611 C CA . ALA A 1 80 ? 8.841 7.376 -20.460 1.00 82.62 80 ALA A CA 1
ATOM 612 C C . ALA A 1 80 ? 9.285 6.303 -21.475 1.00 82.62 80 ALA A C 1
ATOM 614 O O . ALA A 1 80 ? 9.835 6.660 -22.518 1.00 82.62 80 ALA A O 1
ATOM 615 N N . TRP A 1 81 ? 9.030 5.013 -21.221 1.00 76.44 81 TRP A N 1
ATOM 616 C CA . TRP A 1 81 ? 9.264 3.946 -22.206 1.00 76.44 81 TRP A CA 1
ATOM 617 C C . TRP A 1 81 ? 8.344 4.048 -23.411 1.00 76.44 81 TRP A C 1
ATOM 619 O O . TRP A 1 81 ? 8.773 3.721 -24.513 1.00 76.44 81 TRP A O 1
ATOM 629 N N . ASP A 1 82 ? 7.130 4.570 -23.243 1.00 65.69 82 ASP A N 1
ATOM 630 C CA . ASP A 1 82 ? 6.270 4.878 -24.385 1.00 65.69 82 ASP A CA 1
ATOM 631 C C . ASP A 1 82 ? 6.928 5.868 -25.360 1.00 65.69 82 ASP A C 1
ATOM 633 O O . ASP A 1 82 ? 6.729 5.801 -26.568 1.00 65.69 82 ASP A O 1
ATOM 637 N N . ALA A 1 83 ? 7.815 6.735 -24.875 1.00 60.09 83 ALA A N 1
ATOM 638 C CA . ALA A 1 83 ? 8.569 7.638 -25.735 1.00 60.09 83 ALA A CA 1
ATOM 639 C C . ALA A 1 83 ? 9.800 6.986 -26.409 1.00 60.09 83 ALA A C 1
ATOM 641 O O . ALA A 1 83 ? 10.431 7.631 -27.248 1.00 60.09 83 ALA A O 1
ATOM 642 N N . GLN A 1 84 ? 10.167 5.739 -26.073 1.00 61.34 84 GLN A N 1
ATOM 643 C CA . GLN A 1 84 ? 11.401 5.075 -26.524 1.00 61.34 84 GLN A CA 1
ATOM 644 C C . GLN A 1 84 ? 11.133 3.754 -27.274 1.00 61.34 84 GLN A C 1
ATOM 646 O O . GLN A 1 84 ? 10.413 2.874 -26.814 1.00 61.34 84 GLN A O 1
ATOM 651 N N . THR A 1 85 ? 11.769 3.566 -28.435 1.00 60.41 85 THR A N 1
ATOM 652 C CA . THR A 1 85 ? 11.459 2.463 -29.370 1.00 60.41 85 THR A CA 1
ATOM 653 C C . THR A 1 85 ? 11.788 1.057 -28.845 1.00 60.41 85 THR A C 1
ATOM 655 O O . THR A 1 85 ? 11.137 0.104 -29.258 1.00 60.41 85 THR A O 1
ATOM 658 N N . LEU A 1 86 ? 12.776 0.899 -27.952 1.00 61.84 86 LEU A N 1
ATOM 659 C CA . LEU A 1 86 ? 13.201 -0.428 -27.474 1.00 61.84 86 LEU A CA 1
ATOM 660 C C . LEU A 1 86 ? 12.271 -0.994 -26.385 1.00 61.84 86 LEU A C 1
ATOM 662 O O . LEU A 1 86 ? 11.992 -2.186 -26.391 1.00 61.84 86 LEU A O 1
ATOM 666 N N . GLY A 1 87 ? 11.756 -0.143 -25.487 1.00 62.47 87 GLY A N 1
ATOM 667 C CA . GLY A 1 87 ? 10.864 -0.566 -24.398 1.00 62.47 87 GLY A CA 1
ATOM 668 C C . GLY A 1 87 ? 9.523 -1.089 -24.913 1.00 62.47 87 GLY A C 1
ATOM 669 O O . GLY A 1 87 ? 9.067 -2.139 -24.477 1.00 62.47 87 GLY A O 1
ATOM 670 N N . ARG A 1 88 ? 8.961 -0.430 -25.938 1.00 64.81 88 ARG A N 1
ATOM 671 C CA . ARG A 1 88 ? 7.725 -0.861 -26.617 1.00 64.81 88 ARG A CA 1
ATOM 672 C C . ARG A 1 88 ? 7.815 -2.231 -27.294 1.00 64.81 88 ARG A C 1
ATOM 674 O O . ARG A 1 88 ? 6.782 -2.822 -27.580 1.00 64.81 88 ARG A O 1
ATOM 681 N N . ALA A 1 89 ? 9.022 -2.701 -27.615 1.00 71.12 89 ALA A N 1
ATOM 682 C CA . ALA A 1 89 ? 9.207 -3.996 -28.265 1.00 71.12 89 ALA A CA 1
ATOM 683 C C . ALA A 1 89 ? 9.062 -5.176 -27.290 1.00 71.12 89 ALA A C 1
ATOM 685 O O . ALA A 1 89 ? 8.894 -6.300 -27.751 1.00 71.12 89 ALA A O 1
ATOM 686 N N . ILE A 1 90 ? 9.153 -4.917 -25.979 1.00 78.69 90 ILE A N 1
ATOM 687 C CA . ILE A 1 90 ? 9.112 -5.942 -24.926 1.00 78.69 90 ILE A CA 1
ATOM 688 C C . ILE A 1 90 ? 7.905 -5.731 -24.009 1.00 78.69 90 ILE A C 1
ATOM 690 O O . ILE A 1 90 ? 7.279 -6.699 -23.619 1.00 78.69 90 ILE A O 1
ATOM 694 N N . VAL A 1 91 ? 7.555 -4.481 -23.690 1.00 83.31 91 VAL A N 1
ATOM 695 C CA . VAL A 1 91 ? 6.449 -4.147 -22.782 1.00 83.31 91 VAL A CA 1
ATOM 696 C C . VAL A 1 91 ? 5.520 -3.162 -23.465 1.00 83.31 91 VAL A C 1
ATOM 698 O O . VAL A 1 91 ? 5.965 -2.111 -23.931 1.00 83.31 91 VAL A O 1
ATOM 701 N N . ASN A 1 92 ?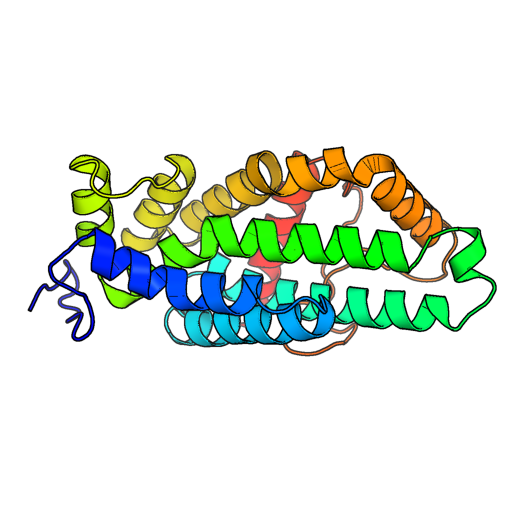 4.218 -3.446 -23.464 1.00 89.50 92 ASN A N 1
ATOM 702 C CA . ASN A 1 92 ? 3.209 -2.458 -23.830 1.00 89.50 92 ASN A CA 1
ATOM 703 C C . ASN A 1 92 ? 3.046 -1.432 -22.686 1.00 89.50 92 ASN A C 1
ATOM 705 O O . ASN A 1 92 ? 2.498 -1.778 -21.635 1.00 89.50 92 ASN A O 1
ATOM 709 N N . PRO A 1 93 ? 3.470 -0.164 -22.856 1.00 89.25 93 PRO A N 1
ATOM 710 C CA . PRO A 1 93 ? 3.475 0.803 -21.759 1.00 89.25 93 PRO A CA 1
ATOM 711 C C . PRO A 1 93 ? 2.078 1.165 -21.252 1.00 89.25 93 PRO A C 1
ATOM 713 O O . PRO A 1 93 ? 1.922 1.469 -20.073 1.00 89.25 93 PRO A O 1
ATOM 716 N N . GLU A 1 94 ? 1.062 1.130 -22.117 1.00 91.12 94 GLU A N 1
ATOM 717 C CA . GLU A 1 94 ? -0.324 1.404 -21.728 1.00 91.12 94 GLU A CA 1
ATOM 718 C C . GLU A 1 94 ? -0.862 0.293 -20.821 1.00 91.12 94 GLU A C 1
ATOM 720 O O . GLU A 1 94 ? -1.422 0.578 -19.763 1.00 91.12 94 GLU A O 1
ATOM 725 N N . GLN A 1 95 ? -0.625 -0.968 -21.193 1.00 93.38 95 GLN A N 1
ATOM 726 C CA . GLN A 1 95 ? -1.036 -2.125 -20.394 1.00 93.38 95 GLN A CA 1
ATOM 727 C C . GLN A 1 95 ? -0.256 -2.211 -19.079 1.00 93.38 95 GLN A C 1
ATOM 729 O O . GLN A 1 95 ? -0.865 -2.403 -18.032 1.00 93.38 95 GLN A O 1
ATOM 734 N N . ALA A 1 96 ? 1.059 -1.972 -19.098 1.00 92.69 96 ALA A N 1
ATOM 735 C CA . ALA A 1 96 ? 1.870 -1.907 -17.882 1.00 92.69 96 ALA A CA 1
ATOM 736 C C . ALA A 1 96 ? 1.402 -0.792 -16.938 1.00 92.69 96 ALA A C 1
ATOM 738 O O . ALA A 1 96 ? 1.275 -1.002 -15.733 1.00 92.69 96 ALA A O 1
ATOM 739 N N . LEU A 1 97 ? 1.085 0.388 -17.476 1.00 94.19 97 LEU A N 1
ATOM 740 C CA . LEU A 1 97 ? 0.562 1.488 -16.675 1.00 94.19 97 LEU A CA 1
ATOM 741 C C . LEU A 1 97 ? -0.830 1.169 -16.102 1.00 94.19 97 LEU A C 1
ATOM 743 O O . LEU A 1 97 ? -1.124 1.553 -14.967 1.00 94.19 97 LEU A O 1
ATOM 747 N N . ALA A 1 98 ? -1.671 0.456 -16.855 1.00 94.81 98 ALA A N 1
ATOM 748 C CA . ALA A 1 98 ? -2.961 -0.028 -16.377 1.00 94.81 98 ALA A CA 1
ATOM 749 C C . ALA A 1 98 ? -2.803 -1.069 -15.258 1.00 94.81 98 ALA A C 1
ATOM 751 O O . ALA A 1 98 ? -3.446 -0.915 -14.223 1.00 94.81 98 ALA A O 1
ATOM 752 N N . ALA A 1 99 ? -1.915 -2.055 -15.415 1.00 95.75 99 ALA A N 1
ATOM 753 C CA . ALA A 1 99 ? -1.648 -3.097 -14.421 1.00 95.75 99 ALA A CA 1
ATOM 754 C C . ALA A 1 99 ? -1.092 -2.518 -13.110 1.00 95.75 99 ALA A C 1
ATOM 756 O O . ALA A 1 99 ? -1.623 -2.786 -12.033 1.00 95.75 99 ALA A O 1
ATOM 757 N N . LEU A 1 100 ? -0.087 -1.635 -13.190 1.00 94.88 100 LEU A N 1
ATOM 758 C CA . LEU A 1 100 ? 0.442 -0.920 -12.021 1.00 94.88 100 LEU A CA 1
ATOM 759 C C . LEU A 1 100 ? -0.638 -0.050 -11.363 1.00 94.88 100 LEU A C 1
ATOM 761 O O . LEU A 1 100 ? -0.726 0.040 -10.137 1.00 94.88 100 LEU A O 1
ATOM 765 N N . GLY A 1 101 ? -1.459 0.614 -12.180 1.00 96.50 101 GLY A N 1
ATOM 766 C CA . GLY A 1 101 ? -2.561 1.443 -11.714 1.00 96.50 101 GLY A CA 1
ATOM 767 C C . GLY A 1 101 ? -3.658 0.645 -11.009 1.00 96.50 101 GLY A C 1
ATOM 768 O O . GLY A 1 101 ? -4.232 1.169 -10.053 1.00 96.50 101 GLY A O 1
ATOM 769 N N . ASP A 1 102 ? -3.946 -0.570 -11.482 1.00 97.38 102 ASP A N 1
ATOM 770 C CA . ASP A 1 102 ? -4.894 -1.529 -10.900 1.00 97.38 102 ASP A CA 1
ATOM 771 C C . ASP A 1 102 ? -4.363 -2.074 -9.568 1.00 97.38 102 ASP A C 1
ATOM 773 O O . ASP A 1 102 ? -5.064 -2.026 -8.560 1.00 97.38 102 ASP A O 1
ATOM 777 N N . ALA A 1 103 ? -3.084 -2.464 -9.517 1.00 95.81 103 ALA A N 1
ATOM 778 C CA . ALA A 1 103 ? -2.432 -2.906 -8.283 1.00 95.81 103 ALA A CA 1
ATOM 779 C C . ALA A 1 103 ? -2.501 -1.831 -7.192 1.00 95.81 103 ALA A C 1
ATOM 781 O O . ALA A 1 103 ? -2.947 -2.090 -6.076 1.00 95.81 103 ALA A O 1
ATOM 782 N N . ASN A 1 104 ? -2.114 -0.598 -7.534 1.00 96.12 104 ASN A N 1
ATOM 783 C CA . ASN A 1 104 ? -2.051 0.497 -6.573 1.00 96.12 104 ASN A CA 1
ATOM 784 C C . ASN A 1 104 ? -3.424 0.859 -5.992 1.00 96.12 104 ASN A C 1
ATOM 786 O O . ASN A 1 104 ? -3.519 1.099 -4.791 1.00 96.12 104 ASN A O 1
ATOM 790 N N . ILE A 1 105 ? -4.478 0.891 -6.816 1.00 97.31 105 ILE A N 1
ATOM 791 C CA . ILE A 1 105 ? -5.823 1.192 -6.313 1.00 97.31 105 ILE A CA 1
ATOM 792 C C . ILE A 1 105 ? -6.428 0.000 -5.560 1.00 97.31 105 ILE A C 1
ATOM 794 O O . ILE A 1 105 ? -7.055 0.216 -4.533 1.00 97.31 105 ILE A O 1
ATOM 798 N N . THR A 1 106 ? -6.183 -1.239 -5.996 1.00 97.75 106 THR A N 1
ATOM 799 C CA . THR A 1 106 ? -6.703 -2.449 -5.335 1.00 97.75 106 THR A CA 1
ATOM 800 C C . THR A 1 106 ? -6.168 -2.587 -3.904 1.00 97.75 106 THR A C 1
ATOM 802 O O . THR A 1 106 ? -6.946 -2.805 -2.976 1.00 97.75 106 THR A O 1
ATOM 805 N N . ILE A 1 107 ? -4.863 -2.368 -3.695 1.00 96.06 107 ILE A N 1
ATOM 806 C CA . ILE A 1 107 ? -4.256 -2.349 -2.350 1.00 96.06 107 ILE A CA 1
ATOM 807 C C . ILE A 1 107 ? -4.852 -1.224 -1.497 1.00 96.06 107 ILE A C 1
ATOM 809 O O . ILE A 1 107 ? -5.261 -1.450 -0.355 1.00 96.06 107 ILE A O 1
ATOM 813 N N . PHE A 1 108 ? -4.917 -0.011 -2.063 1.00 98.00 108 PHE A N 1
ATOM 814 C CA . PHE A 1 108 ? -5.432 1.162 -1.362 1.00 98.00 108 PHE A CA 1
ATOM 815 C C . PHE A 1 108 ? -6.875 0.950 -0.909 1.00 98.00 108 PHE A C 1
ATOM 817 O O . PHE A 1 108 ? -7.204 1.231 0.232 1.00 98.00 108 PHE A O 1
ATOM 824 N N . GLU A 1 109 ? -7.729 0.398 -1.762 1.00 97.88 109 GLU A N 1
ATOM 825 C CA . GLU A 1 109 ? -9.133 0.142 -1.446 1.00 97.88 109 GLU A CA 1
ATOM 826 C C . GLU A 1 109 ? -9.341 -0.889 -0.337 1.00 97.88 109 GLU A C 1
ATOM 828 O O . GLU A 1 109 ? -10.302 -0.765 0.419 1.00 97.88 109 GLU A O 1
ATOM 833 N N . SER A 1 110 ? -8.456 -1.881 -0.235 1.00 97.25 110 SER A N 1
ATOM 834 C CA . SER A 1 110 ? -8.600 -2.968 0.734 1.00 97.25 110 SER A CA 1
ATOM 835 C C . SER A 1 110 ? -8.141 -2.556 2.136 1.00 97.25 110 SER A C 1
ATOM 837 O O . SER A 1 110 ? -8.910 -2.607 3.096 1.00 97.25 110 SER A O 1
ATOM 839 N N . VAL A 1 111 ? -6.893 -2.095 2.271 1.00 97.25 111 VAL A N 1
ATOM 840 C CA . VAL A 1 111 ? -6.247 -2.013 3.593 1.00 97.25 111 VAL A CA 1
ATOM 841 C C . VAL A 1 111 ? -6.234 -0.586 4.161 1.00 97.25 111 VAL A C 1
ATOM 843 O O . VAL A 1 111 ? -6.201 -0.402 5.383 1.00 97.25 111 VAL A O 1
ATOM 846 N N . PHE A 1 112 ? -6.313 0.454 3.320 1.00 98.50 112 PHE A N 1
ATOM 847 C CA . PHE A 1 112 ? -6.279 1.844 3.795 1.00 98.50 112 PHE A CA 1
ATOM 848 C C . PHE A 1 112 ? -7.521 2.246 4.614 1.00 98.50 112 PHE A C 1
ATOM 850 O O . PHE A 1 112 ? -7.325 2.787 5.708 1.00 98.50 112 PHE A O 1
ATOM 857 N N . PRO A 1 113 ? -8.780 1.996 4.183 1.00 98.62 113 PRO A N 1
ATOM 858 C CA . PRO A 1 113 ? -9.948 2.460 4.932 1.00 98.62 113 PRO A CA 1
ATOM 859 C C . PRO A 1 113 ? -10.037 1.891 6.353 1.00 98.62 113 PRO A C 1
ATOM 861 O O . PRO A 1 113 ? -10.251 2.684 7.269 1.00 98.62 113 PRO A O 1
ATOM 864 N N . PRO A 1 114 ? -9.799 0.589 6.610 1.00 98.44 114 PRO A N 1
ATOM 865 C CA . PRO A 1 114 ? -9.779 0.064 7.976 1.00 98.44 114 PRO A CA 1
ATOM 866 C C . PRO A 1 114 ? -8.697 0.708 8.857 1.00 98.44 114 PRO A C 1
ATOM 868 O O . PRO A 1 114 ? -8.971 1.057 10.005 1.00 98.44 114 PRO A O 1
ATOM 871 N N . ASN A 1 115 ? -7.495 0.959 8.318 1.00 98.38 115 ASN A N 1
ATOM 872 C CA . ASN A 1 115 ? -6.439 1.676 9.045 1.00 98.38 115 ASN A CA 1
ATOM 873 C C . ASN A 1 115 ? -6.843 3.126 9.356 1.00 98.38 115 ASN A C 1
ATOM 875 O O . ASN A 1 115 ? -6.669 3.593 10.484 1.00 98.38 115 ASN A O 1
ATOM 879 N N . LYS A 1 116 ? -7.438 3.831 8.385 1.00 97.94 116 LYS A N 1
ATOM 880 C CA . LYS A 1 116 ? -7.941 5.198 8.576 1.00 97.94 116 LYS A CA 1
ATOM 881 C C . LYS A 1 116 ? -9.095 5.246 9.579 1.00 97.94 116 LYS A C 1
ATOM 883 O O . LYS A 1 116 ? -9.135 6.143 10.416 1.00 97.94 116 LYS A O 1
ATOM 888 N N . PHE A 1 117 ? -9.999 4.266 9.547 1.00 97.94 117 PHE A N 1
ATOM 889 C CA . PHE A 1 117 ? -11.049 4.119 10.552 1.00 97.94 117 PHE A CA 1
ATOM 890 C C . PHE A 1 117 ? -10.425 3.945 11.936 1.00 97.94 117 PHE A C 1
ATOM 892 O O . PHE A 1 117 ? -10.777 4.678 12.856 1.00 97.94 117 PHE A O 1
ATOM 899 N N . MET A 1 118 ? -9.484 3.008 12.095 1.00 96.81 118 MET A N 1
ATOM 900 C CA . MET A 1 118 ? -8.813 2.772 13.374 1.00 96.81 118 MET A CA 1
ATOM 901 C C . MET A 1 118 ? -8.134 4.043 13.902 1.00 96.81 118 MET A C 1
ATOM 903 O O . MET A 1 118 ? -8.235 4.330 15.091 1.00 96.81 118 MET A O 1
ATOM 907 N N . HIS A 1 119 ? -7.505 4.838 13.036 1.00 95.69 119 HIS A N 1
ATOM 908 C CA . HIS A 1 119 ? -6.925 6.123 13.424 1.00 95.69 119 HIS A CA 1
ATOM 909 C C . HIS A 1 119 ? -7.971 7.127 13.937 1.00 95.69 119 HIS A C 1
ATOM 911 O O . HIS A 1 119 ? -7.800 7.725 14.999 1.00 95.69 119 HIS A O 1
ATOM 917 N N . GLU A 1 120 ? -9.056 7.316 13.184 1.00 95.75 120 GLU A N 1
ATOM 918 C CA . GLU A 1 120 ? -10.043 8.370 13.448 1.00 95.75 120 GLU A CA 1
ATOM 919 C C . GLU A 1 120 ? -11.058 7.999 14.537 1.00 95.75 120 GLU A C 1
ATOM 921 O O . GLU A 1 120 ? -11.639 8.889 15.160 1.00 95.75 120 GLU A O 1
ATOM 926 N N . CYS A 1 121 ? -11.288 6.703 14.761 1.00 96.50 121 CYS A N 1
ATOM 927 C CA . CYS A 1 121 ? -12.340 6.169 15.629 1.00 96.50 121 CYS A CA 1
ATOM 928 C C . CYS A 1 121 ? -11.862 5.185 16.704 1.00 96.50 121 CYS A C 1
ATOM 930 O O . CYS A 1 121 ? -12.623 4.899 17.631 1.00 96.50 121 CYS A O 1
ATOM 932 N N . GLY A 1 122 ? -10.647 4.653 16.583 1.00 95.62 122 GLY A N 1
ATOM 933 C CA . GLY A 1 122 ? -10.116 3.608 17.454 1.00 95.62 122 GLY A CA 1
ATOM 934 C C . GLY A 1 122 ? -10.517 2.197 17.037 1.00 95.62 122 GLY A C 1
ATOM 935 O O . GLY A 1 122 ? -11.584 1.965 16.456 1.00 95.62 122 GLY A O 1
ATOM 936 N N . PHE A 1 123 ? -9.667 1.226 17.378 1.00 97.06 123 PHE A N 1
ATOM 937 C CA . PHE A 1 123 ? -9.891 -0.182 17.045 1.00 97.06 123 PHE A CA 1
ATOM 938 C C . PHE A 1 123 ? -11.135 -0.753 17.736 1.00 97.06 123 PHE A C 1
ATOM 940 O O . PHE A 1 123 ? -11.933 -1.439 17.103 1.00 97.06 123 PHE A O 1
ATOM 947 N N . ALA A 1 124 ? -11.365 -0.408 19.008 1.00 96.81 124 ALA A N 1
ATOM 948 C CA . ALA A 1 124 ? -12.538 -0.871 19.754 1.00 96.81 124 ALA A CA 1
ATOM 949 C C . ALA A 1 124 ? -13.858 -0.531 19.042 1.00 96.81 124 ALA A C 1
ATOM 951 O O . ALA A 1 124 ? -14.778 -1.348 19.002 1.00 96.81 124 ALA A O 1
ATOM 952 N N . ARG A 1 125 ? -13.938 0.661 18.434 1.00 96.69 125 ARG A N 1
ATOM 953 C CA . ARG A 1 125 ? -15.113 1.083 17.672 1.00 96.69 125 ARG A CA 1
ATOM 954 C C . ARG A 1 125 ? -15.230 0.336 16.347 1.00 96.69 125 ARG A C 1
ATOM 956 O O . ARG A 1 125 ? -16.332 -0.069 15.991 1.00 96.69 125 ARG A O 1
ATOM 963 N N . LEU A 1 126 ? -14.115 0.150 15.637 1.00 97.94 126 LEU A N 1
ATOM 964 C CA . LEU A 1 126 ? -14.075 -0.635 14.401 1.00 97.94 126 LEU A CA 1
ATOM 965 C C . LEU A 1 126 ? -14.595 -2.056 14.651 1.00 97.94 126 LEU A C 1
ATOM 967 O O . LEU A 1 126 ? -15.508 -2.510 13.965 1.00 97.94 126 LEU A O 1
ATOM 971 N N . LYS A 1 127 ? -14.075 -2.706 15.697 1.00 98.44 127 LYS A N 1
ATOM 972 C CA . LYS A 1 127 ? -14.473 -4.045 16.131 1.00 98.44 127 LYS A CA 1
ATOM 973 C C . LYS A 1 127 ? -15.962 -4.131 16.458 1.00 98.44 127 LYS A C 1
ATOM 975 O O . LYS A 1 127 ? -16.637 -4.993 15.909 1.00 98.44 127 LYS A O 1
ATOM 980 N N . GLU A 1 128 ? -16.494 -3.204 17.259 1.00 98.00 128 GLU A N 1
ATOM 981 C CA . GLU A 1 128 ? -17.933 -3.150 17.564 1.00 98.00 128 GLU A CA 1
ATOM 982 C C . GLU A 1 128 ? -18.783 -3.065 16.282 1.00 98.00 128 GLU A C 1
ATOM 984 O O . GLU A 1 128 ? -19.800 -3.746 16.153 1.00 98.00 128 GLU A O 1
ATOM 989 N N . CYS A 1 129 ? -18.371 -2.231 15.325 1.00 98.31 129 CYS A N 1
ATOM 990 C CA . CYS A 1 129 ? -19.091 -2.039 14.070 1.00 98.31 129 CYS A CA 1
ATOM 991 C C . CYS A 1 129 ? -19.096 -3.303 13.187 1.00 98.31 129 CYS A C 1
ATOM 993 O O . CYS A 1 129 ? -20.135 -3.623 12.603 1.00 98.31 129 CYS A O 1
ATOM 995 N N . VAL A 1 130 ? -17.972 -4.027 13.120 1.00 98.31 130 VAL A N 1
ATOM 996 C CA . VAL A 1 130 ? -17.853 -5.305 12.392 1.00 98.31 130 VAL A CA 1
ATOM 997 C C . VAL A 1 130 ? -18.656 -6.410 13.087 1.00 98.31 130 VAL A C 1
ATOM 999 O O . VAL A 1 130 ? -19.447 -7.091 12.443 1.00 98.31 130 VAL A O 1
ATOM 1002 N N . GLU A 1 131 ? -18.551 -6.549 14.414 1.00 98.12 131 GLU A N 1
ATOM 1003 C CA . GLU A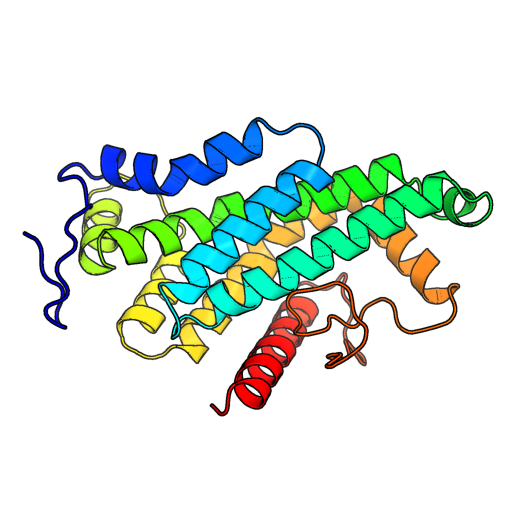 1 131 ? -19.284 -7.565 15.193 1.00 98.12 131 GLU A CA 1
ATOM 1004 C C . GLU A 1 131 ? -20.811 -7.387 15.118 1.00 98.12 131 GLU A C 1
ATOM 1006 O O . GLU A 1 131 ? -21.566 -8.360 15.182 1.00 98.12 131 GLU A O 1
ATOM 1011 N N . ARG A 1 132 ? -21.284 -6.145 14.955 1.00 97.88 132 ARG A N 1
ATOM 1012 C CA . ARG A 1 132 ? -22.704 -5.825 14.731 1.00 97.88 132 ARG A CA 1
ATOM 1013 C C . ARG A 1 132 ? -23.156 -6.033 13.282 1.00 97.88 132 ARG A C 1
ATOM 1015 O O . ARG A 1 132 ? -24.350 -5.899 13.012 1.00 97.88 132 ARG A O 1
ATOM 1022 N N . GLY A 1 133 ? -22.237 -6.333 12.364 1.00 97.81 133 GLY A N 1
ATOM 1023 C CA . GLY A 1 133 ? -22.509 -6.474 10.933 1.00 97.81 133 GLY A CA 1
ATOM 1024 C C . GLY A 1 133 ? -22.928 -5.167 10.253 1.00 97.81 133 GLY A C 1
ATOM 1025 O O . GLY A 1 133 ? -23.634 -5.203 9.248 1.00 97.81 133 GLY A O 1
ATOM 1026 N N . GLU A 1 134 ? -22.558 -4.007 10.810 1.00 97.81 134 GLU A N 1
ATOM 1027 C CA . GLU A 1 134 ? -22.891 -2.699 10.219 1.00 97.81 134 GLU A CA 1
ATOM 1028 C C . GLU A 1 134 ? -21.924 -2.299 9.101 1.00 97.81 134 GLU A C 1
ATOM 1030 O O . GLU A 1 134 ? -22.266 -1.482 8.245 1.00 97.81 134 GLU A O 1
ATOM 1035 N N . ILE A 1 135 ? -20.723 -2.873 9.121 1.00 98.00 135 ILE A N 1
ATOM 1036 C CA . ILE A 1 135 ? -19.677 -2.743 8.109 1.00 98.00 135 ILE A CA 1
ATOM 1037 C C . ILE A 1 135 ? -19.015 -4.108 7.921 1.00 98.00 135 ILE A C 1
ATOM 1039 O O . ILE A 1 135 ? -19.036 -4.934 8.834 1.00 98.00 135 ILE A O 1
ATOM 1043 N N . ASP A 1 136 ? -18.422 -4.316 6.752 1.00 97.69 136 ASP A N 1
ATOM 1044 C CA . ASP A 1 136 ? -17.695 -5.535 6.406 1.00 97.69 136 ASP A CA 1
ATOM 1045 C C . ASP A 1 136 ? -16.205 -5.212 6.268 1.00 97.69 136 ASP A C 1
ATOM 1047 O O . ASP A 1 136 ? -15.836 -4.256 5.579 1.00 97.69 136 ASP A O 1
ATOM 1051 N N . VAL A 1 137 ? -15.370 -5.961 6.981 1.00 97.94 137 VAL A N 1
ATOM 1052 C CA . VAL A 1 137 ? -13.908 -5.850 6.958 1.00 97.94 137 VAL A CA 1
ATOM 1053 C C . VAL A 1 137 ? -13.358 -7.262 7.041 1.00 97.94 137 VAL A C 1
ATOM 1055 O O . VAL A 1 137 ? -13.809 -8.046 7.876 1.00 97.94 137 VAL A O 1
ATOM 1058 N N . ASP A 1 138 ? -12.379 -7.559 6.192 1.00 98.19 138 ASP A N 1
ATOM 1059 C CA . ASP A 1 138 ? -11.728 -8.863 6.152 1.00 98.19 138 ASP A CA 1
ATOM 1060 C C . ASP A 1 138 ? -11.164 -9.271 7.529 1.00 98.19 138 ASP A C 1
ATOM 1062 O O . ASP A 1 138 ? -10.641 -8.440 8.284 1.00 98.19 138 ASP A O 1
ATOM 1066 N N . GLU A 1 139 ? -11.289 -10.556 7.867 1.00 98.31 139 GLU A N 1
ATOM 1067 C CA . GLU A 1 139 ? -10.870 -11.100 9.161 1.00 98.31 139 GLU A CA 1
ATOM 1068 C C . GLU A 1 139 ? -9.362 -10.934 9.394 1.00 98.31 139 GLU A C 1
ATOM 1070 O O . GLU A 1 139 ? -8.948 -10.597 10.508 1.00 98.31 139 GLU A O 1
ATOM 1075 N N . ASP A 1 140 ? -8.536 -11.097 8.360 1.00 98.38 140 ASP A N 1
ATOM 1076 C CA . ASP A 1 140 ? -7.087 -10.953 8.478 1.00 98.38 140 ASP A CA 1
ATOM 1077 C C . ASP A 1 140 ? -6.691 -9.484 8.663 1.00 98.38 140 ASP A C 1
ATOM 1079 O O . ASP A 1 140 ? -5.803 -9.183 9.469 1.00 98.38 140 ASP A O 1
ATOM 1083 N N . ILE A 1 141 ? -7.415 -8.549 8.033 1.00 98.56 141 ILE A N 1
ATOM 1084 C CA . ILE A 1 141 ? -7.256 -7.115 8.310 1.00 98.56 141 ILE A CA 1
ATOM 1085 C C . ILE A 1 141 ? -7.612 -6.818 9.768 1.00 98.56 141 ILE A C 1
ATOM 1087 O O . ILE A 1 141 ? -6.833 -6.169 10.471 1.00 98.56 141 ILE A O 1
ATOM 1091 N N . MET A 1 142 ? -8.750 -7.319 10.259 1.00 98.69 142 MET A N 1
ATOM 1092 C CA . MET A 1 142 ? -9.152 -7.137 11.657 1.00 98.69 142 MET A CA 1
ATOM 1093 C C . MET A 1 142 ? -8.121 -7.715 12.631 1.00 98.69 142 MET A C 1
ATOM 1095 O O . MET A 1 142 ? -7.786 -7.060 13.622 1.00 98.69 142 MET A O 1
ATOM 1099 N N . ARG A 1 143 ? -7.561 -8.893 12.331 1.00 98.62 143 ARG A N 1
ATOM 1100 C CA . ARG A 1 143 ? -6.506 -9.528 13.130 1.00 98.62 143 ARG A CA 1
ATOM 1101 C C . ARG A 1 143 ? -5.221 -8.700 13.140 1.00 98.62 143 ARG A C 1
ATOM 1103 O O . ARG A 1 143 ? -4.628 -8.513 14.202 1.00 98.62 143 ARG A O 1
ATOM 1110 N N . GLY A 1 144 ? -4.792 -8.187 11.987 1.00 98.38 144 GLY A N 1
ATOM 1111 C CA . GLY A 1 144 ? -3.607 -7.332 11.876 1.00 98.38 144 GLY A CA 1
ATOM 1112 C C . GLY A 1 144 ? -3.756 -6.025 12.659 1.00 98.38 144 GLY A C 1
ATOM 1113 O O . GLY A 1 144 ? -2.859 -5.640 13.413 1.00 98.38 144 GLY A O 1
ATOM 1114 N N . LEU A 1 145 ? -4.921 -5.380 12.552 1.00 98.44 145 LEU A N 1
ATOM 1115 C CA . LEU A 1 145 ? -5.239 -4.159 13.293 1.00 98.44 145 LEU A CA 1
ATOM 1116 C C . LEU A 1 145 ? -5.321 -4.392 14.807 1.00 98.44 145 LEU A C 1
ATOM 1118 O O . LEU A 1 145 ? -4.815 -3.572 15.569 1.00 98.44 145 LEU A O 1
ATOM 1122 N N . GLU A 1 146 ? -5.875 -5.524 15.250 1.00 98.31 146 GLU A N 1
ATOM 1123 C CA . GLU A 1 146 ? -5.906 -5.890 16.672 1.00 98.31 146 GLU A CA 1
ATOM 1124 C C . GLU A 1 146 ? -4.492 -6.039 17.250 1.00 98.31 146 GLU A C 1
ATOM 1126 O O . GLU A 1 146 ? -4.214 -5.554 18.346 1.00 98.31 146 GLU A O 1
ATOM 1131 N N . GLN A 1 147 ? -3.570 -6.665 16.508 1.00 98.44 147 GLN A N 1
ATOM 1132 C CA . GLN A 1 147 ? -2.170 -6.766 16.930 1.00 98.44 147 GLN A CA 1
ATOM 1133 C C . GLN A 1 147 ? -1.515 -5.383 17.051 1.00 98.44 147 GLN A C 1
ATOM 1135 O O . GLN A 1 147 ? -0.781 -5.140 18.010 1.00 98.44 147 GLN A O 1
ATOM 1140 N N . ILE A 1 148 ? -1.792 -4.465 16.119 1.00 97.62 148 ILE A N 1
ATOM 1141 C CA . ILE A 1 148 ? -1.271 -3.089 16.167 1.00 97.62 148 ILE A CA 1
ATOM 1142 C C . ILE A 1 148 ? -1.819 -2.342 17.390 1.00 97.62 148 ILE A C 1
ATOM 1144 O O . ILE A 1 148 ? -1.034 -1.735 18.119 1.00 97.62 148 ILE A O 1
ATOM 1148 N N . ASP A 1 149 ? -3.125 -2.429 17.651 1.00 96.62 149 ASP A N 1
ATOM 1149 C CA . ASP A 1 149 ? -3.785 -1.820 18.818 1.00 96.62 149 ASP A CA 1
ATOM 1150 C C . ASP A 1 149 ? -3.207 -2.343 20.147 1.00 96.62 149 ASP A C 1
ATOM 1152 O O . ASP A 1 149 ? -2.977 -1.584 21.087 1.00 96.62 149 ASP A O 1
ATOM 1156 N N . GLN A 1 150 ? -2.860 -3.632 20.197 1.00 96.81 150 GLN A N 1
ATOM 1157 C CA . GLN A 1 150 ? -2.220 -4.274 21.353 1.00 96.81 150 GLN A CA 1
ATOM 1158 C C . GLN A 1 150 ? -0.719 -3.958 21.499 1.00 96.81 150 GLN A C 1
ATOM 1160 O O . GLN A 1 150 ? -0.082 -4.425 22.444 1.00 96.81 150 GLN A O 1
ATOM 1165 N N . GLY A 1 151 ? -0.132 -3.180 20.585 1.00 96.12 151 GLY A N 1
ATOM 1166 C CA . GLY A 1 151 ? 1.291 -2.834 20.588 1.00 96.12 151 GLY A CA 1
ATOM 1167 C C . GLY A 1 151 ? 2.211 -3.890 19.962 1.00 96.12 151 GLY A C 1
ATOM 1168 O O . GLY A 1 151 ? 3.429 -3.709 19.948 1.00 96.12 151 GLY A O 1
ATOM 1169 N N . ASN A 1 152 ? 1.664 -4.960 19.379 1.00 97.38 152 ASN A N 1
ATOM 1170 C CA . ASN A 1 152 ? 2.407 -5.980 18.632 1.00 97.38 152 ASN A CA 1
ATOM 1171 C C . ASN A 1 152 ? 2.622 -5.537 17.172 1.00 97.38 152 ASN A C 1
ATOM 1173 O O . ASN A 1 152 ? 2.232 -6.216 16.221 1.00 97.38 152 ASN A O 1
ATOM 1177 N N . LEU A 1 153 ? 3.259 -4.375 16.996 1.00 95.94 153 LEU A N 1
ATOM 1178 C CA . LEU A 1 153 ? 3.322 -3.626 15.732 1.00 95.94 153 LEU A CA 1
ATOM 1179 C C . LEU A 1 153 ? 3.883 -4.440 14.555 1.00 95.94 153 LEU A C 1
ATOM 1181 O O . LEU A 1 153 ? 3.360 -4.359 13.449 1.00 95.94 153 LEU A O 1
ATOM 1185 N N . GLN A 1 154 ? 4.939 -5.230 14.791 1.00 95.94 154 GLN A N 1
ATOM 1186 C CA . GLN A 1 154 ? 5.536 -6.082 13.757 1.00 95.94 154 GLN A CA 1
ATOM 1187 C C . GLN A 1 154 ? 4.569 -7.186 13.325 1.00 95.94 154 GLN A C 1
ATOM 1189 O O . GLN A 1 154 ? 4.315 -7.332 12.140 1.00 95.94 154 GLN A O 1
ATOM 1194 N N . ALA A 1 155 ? 3.997 -7.919 14.285 1.00 97.94 155 ALA A N 1
ATOM 1195 C CA . ALA A 1 155 ? 3.091 -9.024 13.988 1.00 97.94 155 ALA A CA 1
ATOM 1196 C C . ALA A 1 155 ? 1.853 -8.541 13.224 1.00 97.94 155 ALA A C 1
ATOM 1198 O O . ALA A 1 155 ? 1.428 -9.181 12.268 1.00 97.94 155 ALA A O 1
ATOM 1199 N N . GLY A 1 156 ? 1.300 -7.388 13.608 1.00 97.94 156 GLY A N 1
ATOM 1200 C CA . GLY A 1 156 ? 0.191 -6.795 12.871 1.00 97.94 156 GLY A CA 1
ATOM 1201 C C . GLY A 1 156 ? 0.577 -6.359 11.459 1.00 97.94 156 GLY A C 1
ATOM 1202 O O . GLY A 1 156 ? -0.168 -6.627 10.522 1.00 97.94 156 GLY A O 1
ATOM 1203 N N . ALA A 1 157 ? 1.759 -5.760 11.282 1.00 97.81 157 ALA A N 1
ATOM 1204 C CA . ALA A 1 157 ? 2.249 -5.386 9.958 1.00 97.81 157 ALA A CA 1
ATOM 1205 C C . ALA A 1 157 ? 2.506 -6.601 9.051 1.00 97.81 157 ALA A C 1
ATOM 1207 O O . ALA A 1 157 ? 2.176 -6.539 7.869 1.00 97.81 157 ALA A O 1
ATOM 1208 N N . ASP A 1 158 ? 3.038 -7.696 9.600 1.00 97.75 158 ASP A N 1
ATOM 1209 C CA . ASP A 1 158 ? 3.275 -8.946 8.872 1.00 97.75 158 ASP A CA 1
ATOM 1210 C C . ASP A 1 158 ? 1.949 -9.582 8.415 1.00 97.75 158 ASP A C 1
ATOM 1212 O O . ASP A 1 158 ? 1.833 -9.979 7.260 1.00 97.75 158 ASP A O 1
ATOM 1216 N N . ILE A 1 159 ? 0.920 -9.597 9.275 1.00 98.50 159 ILE A N 1
ATOM 1217 C CA . ILE A 1 159 ? -0.420 -10.104 8.924 1.00 98.50 159 ILE A CA 1
ATOM 1218 C C . ILE A 1 159 ? -1.054 -9.268 7.805 1.00 98.50 159 ILE A C 1
ATOM 1220 O O . ILE A 1 159 ? -1.575 -9.825 6.842 1.00 98.50 159 ILE A O 1
ATOM 1224 N N . LEU A 1 160 ? -1.002 -7.934 7.912 1.00 98.31 160 LEU A N 1
ATOM 1225 C CA . LEU A 1 160 ? -1.544 -7.051 6.874 1.00 98.31 160 LEU A CA 1
ATOM 1226 C C . LEU A 1 160 ? -0.801 -7.220 5.542 1.00 98.31 160 LEU A C 1
ATOM 1228 O O . LEU A 1 160 ? -1.425 -7.189 4.485 1.00 98.31 160 LEU A O 1
ATOM 1232 N N . ALA A 1 161 ? 0.518 -7.413 5.591 1.00 97.44 161 ALA A N 1
ATOM 1233 C CA . ALA A 1 161 ? 1.332 -7.668 4.410 1.00 97.44 161 ALA A CA 1
ATOM 1234 C C . ALA A 1 161 ? 0.990 -9.000 3.743 1.00 97.44 161 ALA A C 1
ATOM 1236 O O . ALA A 1 161 ? 0.906 -9.065 2.521 1.00 97.44 161 ALA A O 1
ATOM 1237 N N . GLU A 1 162 ? 0.794 -10.053 4.535 1.00 98.25 162 GLU A N 1
ATOM 1238 C CA . GLU A 1 162 ? 0.406 -11.367 4.031 1.00 98.25 162 GLU A CA 1
ATOM 1239 C C . GLU A 1 162 ? -0.937 -11.302 3.308 1.00 98.25 162 GLU A C 1
ATOM 1241 O O . GLU A 1 162 ? -0.999 -11.640 2.126 1.00 98.25 162 GLU A O 1
ATOM 1246 N N . HIS A 1 163 ? -1.962 -10.750 3.960 1.00 98.06 163 HIS A N 1
ATOM 1247 C CA . HIS A 1 163 ? -3.276 -10.558 3.349 1.00 98.06 163 HIS A CA 1
ATOM 1248 C C . HIS A 1 163 ? -3.198 -9.722 2.061 1.00 98.06 163 HIS A C 1
ATOM 1250 O O . HIS A 1 163 ? -3.729 -10.101 1.015 1.00 98.06 163 HIS A O 1
ATOM 1256 N N . GLU A 1 164 ? -2.482 -8.593 2.094 1.00 97.50 164 GLU A N 1
ATOM 1257 C CA . GLU A 1 164 ? -2.312 -7.754 0.910 1.00 97.50 164 GLU A CA 1
ATOM 1258 C C . GLU A 1 164 ? -1.651 -8.529 -0.239 1.00 97.50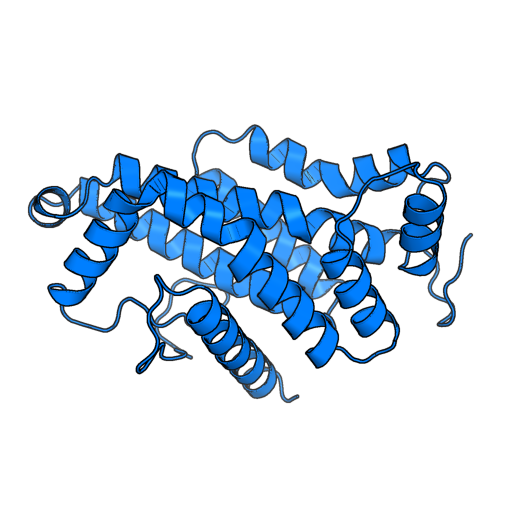 164 GLU A C 1
ATOM 1260 O O . GLU A 1 164 ? -2.143 -8.513 -1.365 1.00 97.50 164 GLU A O 1
ATOM 1265 N N . GLN A 1 165 ? -0.535 -9.211 0.012 1.00 97.19 165 GLN A N 1
ATOM 1266 C CA . GLN A 1 165 ? 0.258 -9.821 -1.054 1.00 97.19 165 GLN A CA 1
ATOM 1267 C C . GLN A 1 165 ? -0.356 -11.113 -1.605 1.00 97.19 165 GLN A C 1
ATOM 1269 O O . GLN A 1 165 ? -0.210 -11.380 -2.806 1.00 97.19 165 GLN A O 1
ATOM 1274 N N . VAL A 1 166 ? -1.030 -11.891 -0.754 1.00 97.75 166 VAL A N 1
ATOM 1275 C CA . VAL A 1 166 ? -1.615 -13.196 -1.091 1.00 97.75 166 VAL A CA 1
ATOM 1276 C C . VAL A 1 166 ? -3.046 -13.054 -1.603 1.00 97.75 166 VAL A C 1
ATOM 1278 O O . VAL A 1 166 ? -3.360 -13.605 -2.655 1.00 97.75 166 VAL A O 1
ATOM 1281 N N . ASP A 1 167 ? -3.896 -12.281 -0.925 1.00 97.31 167 ASP A N 1
ATOM 1282 C CA . ASP A 1 167 ? -5.335 -12.267 -1.216 1.00 97.31 167 ASP A CA 1
ATOM 1283 C C . ASP A 1 167 ? -5.749 -11.087 -2.095 1.00 97.31 167 ASP A C 1
ATOM 1285 O O . ASP A 1 167 ? -6.626 -11.221 -2.952 1.00 97.31 167 ASP A O 1
ATOM 1289 N N . VAL A 1 168 ? -5.113 -9.926 -1.918 1.00 96.88 168 VAL A N 1
ATOM 1290 C CA . VAL A 1 168 ? -5.497 -8.685 -2.610 1.00 96.88 168 VAL A CA 1
ATOM 1291 C C . VAL A 1 168 ? -4.726 -8.520 -3.922 1.00 96.88 168 VAL A C 1
ATOM 1293 O O . VAL A 1 168 ? -5.311 -8.383 -4.998 1.00 96.88 168 VAL A O 1
ATOM 1296 N N . VAL A 1 169 ? -3.397 -8.551 -3.852 1.00 95.00 169 VAL A N 1
ATOM 1297 C CA . VAL A 1 169 ? -2.499 -8.254 -4.976 1.00 95.00 169 VAL A CA 1
ATOM 1298 C C . VAL A 1 169 ? -2.410 -9.410 -5.957 1.00 95.00 169 VAL A C 1
ATOM 1300 O O . VAL A 1 169 ? -2.331 -9.162 -7.160 1.00 95.00 169 VAL A O 1
ATOM 1303 N N . GLN A 1 170 ? -2.467 -10.662 -5.492 1.00 96.19 170 GLN A N 1
ATOM 1304 C CA . GLN A 1 170 ? -2.360 -11.817 -6.387 1.00 96.19 170 GLN A CA 1
ATOM 1305 C C . GLN A 1 170 ? -3.440 -11.798 -7.473 1.00 96.19 170 GLN A C 1
ATOM 1307 O O . GLN A 1 170 ? -3.146 -12.060 -8.632 1.00 96.19 170 GLN A O 1
ATOM 1312 N N . GLN A 1 171 ? -4.659 -11.364 -7.145 1.00 96.38 171 GLN A N 1
ATOM 1313 C CA . GLN A 1 171 ? -5.731 -11.235 -8.135 1.00 96.38 171 GLN A CA 1
ATOM 1314 C C . GLN A 1 171 ? -5.384 -10.245 -9.257 1.00 96.38 171 GLN A C 1
ATOM 1316 O O . GLN A 1 171 ? -5.861 -10.389 -10.380 1.00 96.38 171 GLN A O 1
ATOM 1321 N N . VAL A 1 172 ? -4.584 -9.216 -8.967 1.00 96.31 172 VAL A N 1
ATOM 1322 C CA . VAL A 1 172 ? -4.101 -8.262 -9.972 1.00 96.31 172 VAL A CA 1
ATOM 1323 C C . VAL A 1 172 ? -3.030 -8.918 -10.840 1.00 96.31 172 VAL A C 1
ATOM 1325 O O . VAL A 1 172 ? -3.082 -8.776 -12.060 1.00 96.31 172 VAL A O 1
ATOM 1328 N N . TYR A 1 173 ? -2.102 -9.664 -10.233 1.00 95.19 173 TYR A N 1
ATOM 1329 C CA . TYR A 1 173 ? -1.112 -10.451 -10.974 1.00 95.19 173 TYR A CA 1
ATOM 1330 C C . TYR A 1 173 ? -1.792 -11.433 -11.925 1.00 95.19 173 TYR A C 1
ATOM 1332 O O . TYR A 1 173 ? -1.446 -11.467 -13.097 1.00 95.19 173 TYR A O 1
ATOM 1340 N N . ASP A 1 174 ? -2.825 -12.137 -11.468 1.00 96.00 174 ASP A N 1
ATOM 1341 C CA . ASP A 1 174 ? -3.560 -13.093 -12.295 1.00 96.00 174 ASP A CA 1
ATOM 1342 C C . ASP A 1 174 ? -4.299 -12.405 -13.458 1.00 96.00 174 ASP A C 1
ATOM 1344 O O . ASP A 1 174 ? -4.299 -12.905 -14.584 1.00 96.00 174 ASP A O 1
ATOM 1348 N N . ARG A 1 175 ? -4.915 -11.234 -13.221 1.00 96.75 175 ARG A N 1
ATOM 1349 C CA . ARG A 1 175 ? -5.610 -10.457 -14.269 1.00 96.75 175 ARG A CA 1
ATOM 1350 C C . ARG A 1 175 ? -4.666 -9.896 -15.331 1.00 96.75 175 ARG A C 1
ATOM 1352 O O . ARG A 1 175 ? -5.087 -9.735 -16.475 1.00 96.75 175 ARG A O 1
ATOM 1359 N N . HIS A 1 176 ? -3.434 -9.569 -14.948 1.00 96.19 176 HIS A N 1
ATOM 1360 C CA . HIS A 1 176 ? -2.431 -8.933 -15.806 1.00 96.19 176 HIS A CA 1
ATOM 1361 C C . HIS A 1 176 ? -1.182 -9.808 -15.974 1.00 96.19 176 HIS A C 1
ATOM 1363 O O . HIS A 1 176 ? -0.086 -9.270 -16.115 1.00 96.19 176 HIS A O 1
ATOM 1369 N N . ALA A 1 177 ? -1.337 -11.136 -15.955 1.00 95.00 177 ALA A N 1
ATOM 1370 C CA . ALA A 1 177 ? -0.217 -12.079 -15.913 1.00 95.00 177 ALA A CA 1
ATOM 1371 C C . ALA A 1 177 ? 0.788 -11.840 -17.049 1.00 95.00 177 ALA A C 1
ATOM 1373 O O . ALA A 1 177 ? 1.960 -11.599 -16.780 1.00 95.00 177 ALA A O 1
ATOM 1374 N N . ASP A 1 178 ? 0.305 -11.755 -18.294 1.00 93.50 178 ASP A N 1
ATOM 1375 C CA . ASP A 1 178 ? 1.145 -11.482 -19.470 1.00 93.50 178 ASP A CA 1
ATOM 1376 C C . ASP A 1 178 ? 1.941 -10.170 -19.325 1.00 93.50 178 ASP A C 1
ATOM 1378 O O . ASP A 1 178 ? 3.102 -10.081 -19.710 1.00 93.50 178 ASP A O 1
ATOM 1382 N N . VAL A 1 179 ? 1.335 -9.141 -18.723 1.00 92.19 179 VAL A N 1
ATOM 1383 C CA . VAL A 1 179 ? 1.974 -7.831 -18.536 1.00 92.19 179 VAL A CA 1
ATOM 1384 C C . VAL A 1 179 ? 3.074 -7.901 -17.478 1.00 92.19 179 VAL A C 1
ATOM 1386 O O . VAL A 1 179 ? 4.120 -7.275 -17.644 1.00 92.19 179 VAL A O 1
ATOM 1389 N N . PHE A 1 180 ? 2.853 -8.631 -16.383 1.00 91.19 180 PHE A N 1
ATOM 1390 C CA . PHE A 1 180 ? 3.876 -8.819 -15.354 1.00 91.19 180 PHE A CA 1
ATOM 1391 C C . PHE A 1 180 ? 5.009 -9.736 -15.830 1.00 91.19 180 PHE A C 1
ATOM 1393 O O . PHE A 1 180 ? 6.167 -9.451 -15.521 1.00 91.19 180 PHE A O 1
ATOM 1400 N N . ASP A 1 181 ? 4.712 -10.740 -16.656 1.00 90.50 181 ASP A N 1
ATOM 1401 C CA . ASP A 1 181 ? 5.716 -11.573 -17.327 1.00 90.50 181 ASP A CA 1
ATOM 1402 C C . ASP A 1 181 ? 6.578 -10.745 -18.297 1.00 90.50 181 ASP A C 1
ATOM 1404 O O . ASP A 1 181 ? 7.812 -10.849 -18.296 1.00 90.50 181 ASP A O 1
ATOM 1408 N N . ASP A 1 182 ? 5.956 -9.860 -19.082 1.00 88.75 182 ASP A N 1
ATOM 1409 C CA . ASP A 1 182 ? 6.655 -8.923 -19.968 1.00 88.75 182 ASP A CA 1
ATOM 1410 C C . ASP A 1 182 ? 7.541 -7.955 -19.169 1.00 88.75 182 ASP A C 1
ATOM 1412 O O . ASP A 1 182 ? 8.692 -7.701 -19.540 1.00 88.75 182 ASP A O 1
ATOM 1416 N N . LEU A 1 183 ? 7.038 -7.425 -18.047 1.00 85.50 183 LEU A N 1
ATOM 1417 C CA . LEU A 1 183 ? 7.804 -6.552 -17.154 1.00 85.50 183 LEU A CA 1
ATOM 1418 C C . LEU A 1 183 ? 9.010 -7.278 -16.541 1.00 85.50 183 LEU A C 1
ATOM 1420 O O . LEU A 1 183 ? 10.107 -6.713 -16.535 1.00 85.50 183 LEU A O 1
ATOM 1424 N N . GLY A 1 184 ? 8.839 -8.525 -16.094 1.00 85.25 184 GLY A N 1
ATOM 1425 C CA . GLY A 1 184 ? 9.932 -9.361 -15.589 1.00 85.25 184 GLY A CA 1
ATOM 1426 C C . GLY A 1 184 ? 10.965 -9.686 -16.673 1.00 85.25 184 GLY A C 1
ATOM 1427 O O . GLY A 1 184 ? 12.175 -9.610 -16.447 1.00 85.25 184 GLY A O 1
ATOM 1428 N N . THR A 1 185 ? 10.512 -9.952 -17.899 1.00 85.12 185 THR A N 1
ATOM 1429 C CA . THR A 1 185 ? 11.399 -10.156 -19.054 1.00 85.12 185 THR A CA 1
ATOM 1430 C C . THR A 1 185 ? 12.187 -8.889 -19.384 1.00 85.12 185 THR A C 1
ATOM 1432 O O . THR A 1 185 ? 13.393 -8.949 -19.639 1.00 85.12 185 THR A O 1
ATOM 1435 N N . ALA A 1 186 ? 11.529 -7.728 -19.362 1.00 81.19 186 ALA A N 1
ATOM 1436 C CA . ALA A 1 186 ? 12.172 -6.445 -19.606 1.00 81.19 186 ALA A CA 1
ATOM 1437 C C . ALA A 1 186 ? 13.234 -6.134 -18.551 1.00 81.19 186 ALA A C 1
ATOM 1439 O O . ALA A 1 186 ? 14.305 -5.632 -18.887 1.00 81.19 186 ALA A O 1
ATOM 1440 N N . GLU A 1 187 ? 12.973 -6.464 -17.289 1.00 77.50 187 GLU A N 1
ATOM 1441 C CA . GLU A 1 187 ? 13.962 -6.351 -16.225 1.00 77.50 187 GLU A CA 1
ATOM 1442 C C . GLU A 1 187 ? 15.203 -7.208 -16.491 1.00 77.50 187 GLU A C 1
ATOM 1444 O O . GLU A 1 187 ? 16.316 -6.695 -16.397 1.00 77.50 187 GLU A O 1
ATOM 1449 N N . ALA A 1 188 ? 15.034 -8.468 -16.899 1.00 79.06 188 ALA A N 1
ATOM 1450 C CA . ALA A 1 188 ? 16.154 -9.373 -17.159 1.00 79.06 188 ALA A CA 1
ATOM 1451 C C . ALA A 1 188 ? 17.106 -8.882 -18.269 1.00 79.06 188 ALA A C 1
ATOM 1453 O O . ALA A 1 188 ? 18.280 -9.262 -18.298 1.00 79.06 188 ALA A O 1
ATOM 1454 N N . VAL A 1 189 ? 16.621 -8.041 -19.188 1.00 79.44 189 VAL A N 1
ATOM 1455 C CA . VAL A 1 189 ? 17.419 -7.509 -20.306 1.00 79.44 189 VAL A CA 1
ATOM 1456 C C . VAL A 1 189 ? 17.872 -6.063 -20.106 1.00 79.44 189 VAL A C 1
ATOM 1458 O O . VAL A 1 189 ? 18.758 -5.594 -20.828 1.00 79.44 189 VAL A O 1
ATOM 1461 N N . MET A 1 190 ? 17.294 -5.339 -19.145 1.00 73.56 190 MET A N 1
ATOM 1462 C CA . MET A 1 190 ? 17.710 -3.980 -18.822 1.00 73.56 190 MET A CA 1
ATOM 1463 C C . MET A 1 190 ? 18.903 -3.992 -17.858 1.00 73.56 190 MET A C 1
ATOM 1465 O O . MET A 1 190 ? 18.884 -4.679 -16.841 1.00 73.56 190 MET A O 1
ATOM 1469 N N . PRO A 1 191 ? 19.958 -3.205 -18.124 1.00 73.19 191 PRO A N 1
ATOM 1470 C CA . PRO A 1 191 ? 21.084 -3.128 -17.210 1.00 73.19 191 PRO A CA 1
ATOM 1471 C C . PRO A 1 191 ? 20.679 -2.463 -15.886 1.00 73.19 191 PRO A C 1
ATOM 1473 O O . PRO A 1 191 ? 20.175 -1.339 -15.862 1.00 73.19 191 PRO A O 1
ATOM 1476 N N . GLY A 1 192 ? 21.002 -3.137 -14.783 1.00 75.81 192 GLY A N 1
ATOM 1477 C CA . GLY A 1 192 ? 20.818 -2.639 -13.422 1.00 75.81 192 GLY A CA 1
ATOM 1478 C C . GLY A 1 192 ? 19.552 -3.166 -12.751 1.00 75.81 192 GLY A C 1
ATOM 1479 O O . GLY A 1 192 ? 18.563 -3.472 -13.399 1.00 75.81 192 GLY A O 1
ATOM 1480 N N . ASP A 1 193 ? 19.598 -3.231 -11.429 1.00 78.06 193 ASP A N 1
ATOM 1481 C CA . ASP A 1 193 ? 18.547 -3.763 -10.562 1.00 78.06 193 ASP A CA 1
ATOM 1482 C C . ASP A 1 193 ? 17.251 -2.925 -10.626 1.00 78.06 193 ASP A C 1
ATOM 1484 O O . ASP A 1 193 ? 17.268 -1.743 -10.260 1.00 78.06 193 ASP A O 1
ATOM 1488 N N . GLN A 1 194 ? 16.151 -3.507 -11.121 1.00 77.81 194 GLN A N 1
ATOM 1489 C CA . GLN A 1 194 ? 14.855 -2.825 -11.263 1.00 77.81 194 GLN A CA 1
ATOM 1490 C C . GLN A 1 194 ? 13.827 -3.240 -10.201 1.00 77.81 194 GLN A C 1
ATOM 1492 O O . GLN A 1 194 ? 12.874 -2.490 -9.991 1.00 77.81 194 GLN A O 1
ATOM 1497 N N . THR A 1 195 ? 14.034 -4.372 -9.529 1.00 83.00 195 THR A N 1
ATOM 1498 C CA . THR A 1 195 ? 13.147 -4.947 -8.506 1.00 83.00 195 THR A CA 1
ATOM 1499 C C . THR A 1 195 ? 13.406 -4.428 -7.107 1.00 83.00 195 THR A C 1
ATOM 1501 O O . THR A 1 195 ? 12.498 -4.458 -6.279 1.00 83.00 195 THR A O 1
ATOM 1504 N N . SER A 1 196 ? 14.606 -3.921 -6.820 1.00 90.94 196 SER A N 1
ATOM 1505 C CA . SER A 1 196 ? 14.866 -3.310 -5.523 1.00 90.94 196 SER A CA 1
ATOM 1506 C C . SER A 1 196 ? 14.048 -2.044 -5.311 1.00 90.94 196 SER A C 1
ATOM 1508 O O . SER A 1 196 ? 14.163 -1.059 -6.046 1.00 90.94 196 SER A O 1
ATOM 1510 N N . ILE A 1 197 ? 13.298 -2.043 -4.219 1.00 93.88 197 ILE A N 1
ATOM 1511 C CA . ILE A 1 197 ? 12.520 -0.918 -3.730 1.00 93.88 197 ILE A CA 1
ATOM 1512 C C . ILE A 1 197 ? 13.376 -0.141 -2.718 1.00 93.88 197 ILE A C 1
ATOM 1514 O O . ILE A 1 197 ? 13.862 -0.722 -1.741 1.00 93.88 197 ILE A O 1
ATOM 1518 N N . PRO A 1 198 ? 13.603 1.166 -2.922 1.00 95.12 198 PRO A N 1
ATOM 1519 C CA . PRO A 1 198 ? 14.219 2.014 -1.912 1.00 95.12 198 PRO A CA 1
ATOM 1520 C C . PRO A 1 198 ? 13.197 2.434 -0.850 1.00 95.12 198 PRO A C 1
ATOM 1522 O O . PRO A 1 198 ? 12.048 2.755 -1.160 1.00 95.12 198 PRO A O 1
ATOM 1525 N N . ILE A 1 199 ? 13.639 2.517 0.405 1.00 96.88 199 ILE A N 1
ATOM 1526 C CA . ILE A 1 199 ? 12.872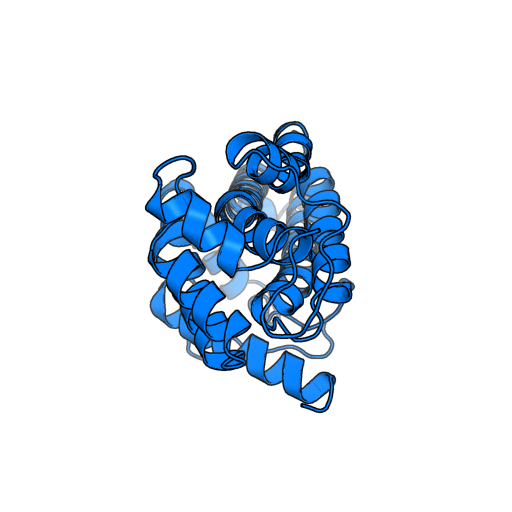 3.189 1.461 1.00 96.88 199 ILE A CA 1
ATOM 1527 C C . ILE A 1 199 ? 13.189 4.689 1.399 1.00 96.88 199 ILE A C 1
ATOM 1529 O O . ILE A 1 199 ? 14.167 5.159 1.986 1.00 96.88 199 ILE A O 1
ATOM 1533 N N . ALA A 1 200 ? 12.402 5.424 0.606 1.00 95.56 200 ALA A N 1
ATOM 1534 C CA . ALA A 1 200 ? 12.570 6.858 0.372 1.00 95.56 200 ALA A CA 1
ATOM 1535 C C . ALA A 1 200 ? 11.263 7.545 -0.054 1.00 95.56 200 ALA A C 1
ATOM 1537 O O . ALA A 1 200 ? 10.424 6.954 -0.736 1.00 95.56 200 ALA A O 1
ATOM 1538 N N . ASP A 1 201 ? 11.109 8.814 0.323 1.00 94.56 201 ASP A N 1
ATOM 1539 C CA . ASP A 1 201 ? 9.935 9.659 0.047 1.00 94.56 201 ASP A CA 1
ATOM 1540 C C . ASP A 1 201 ? 9.955 10.321 -1.346 1.00 94.56 201 ASP A C 1
ATOM 1542 O O . ASP A 1 201 ? 9.060 11.085 -1.707 1.00 94.56 201 ASP A O 1
ATOM 1546 N N . HIS A 1 202 ? 10.966 10.006 -2.155 1.00 95.12 202 HIS A N 1
ATOM 1547 C CA . HIS A 1 202 ? 11.131 10.474 -3.525 1.00 95.12 202 HIS A CA 1
ATOM 1548 C C . HIS A 1 202 ? 11.736 9.375 -4.412 1.00 95.12 202 HIS A C 1
ATOM 1550 O O . HIS A 1 202 ? 12.199 8.336 -3.935 1.00 95.12 202 HIS A O 1
ATOM 1556 N N . CYS A 1 203 ? 11.746 9.600 -5.729 1.00 92.81 203 CYS A N 1
ATOM 1557 C CA . CYS A 1 203 ? 12.377 8.681 -6.675 1.00 92.81 203 CYS A CA 1
ATOM 1558 C C . CYS A 1 203 ? 13.903 8.742 -6.537 1.00 92.81 203 CYS A C 1
ATOM 1560 O O . CYS A 1 203 ? 14.535 9.674 -7.036 1.00 92.81 203 CYS A O 1
ATOM 1562 N N . THR A 1 204 ? 14.491 7.741 -5.887 1.00 92.88 204 THR A N 1
ATOM 1563 C CA . THR A 1 204 ? 15.942 7.596 -5.709 1.00 92.88 204 THR A CA 1
ATOM 1564 C C . THR A 1 204 ? 16.364 6.133 -5.872 1.00 92.88 204 THR A C 1
ATOM 1566 O O . THR A 1 204 ? 15.542 5.253 -6.114 1.00 92.88 204 THR A O 1
ATOM 1569 N N . ARG A 1 205 ? 17.668 5.877 -5.797 1.00 89.81 205 ARG A N 1
ATOM 1570 C CA . ARG A 1 205 ? 18.269 4.546 -5.657 1.00 89.81 205 ARG A CA 1
ATOM 1571 C C . ARG A 1 205 ? 19.069 4.405 -4.360 1.00 89.81 205 ARG A C 1
ATOM 1573 O O . ARG A 1 205 ? 19.845 3.466 -4.217 1.00 89.81 205 ARG A O 1
ATOM 1580 N N . ASP A 1 206 ? 18.904 5.335 -3.432 1.00 91.75 206 ASP A N 1
ATOM 1581 C CA . ASP A 1 206 ? 19.472 5.220 -2.094 1.00 91.75 206 ASP A CA 1
ATOM 1582 C C . ASP A 1 206 ? 18.602 4.291 -1.238 1.00 91.75 206 ASP A C 1
ATOM 1584 O O . ASP A 1 206 ? 17.402 4.173 -1.470 1.00 91.75 206 ASP A O 1
ATOM 1588 N N . ASN A 1 207 ? 19.191 3.631 -0.236 1.00 92.81 207 ASN A N 1
ATOM 1589 C CA . ASN A 1 207 ? 18.466 2.746 0.690 1.00 92.81 207 ASN A CA 1
ATOM 1590 C C . ASN A 1 207 ? 17.677 1.606 0.020 1.00 92.81 207 ASN A C 1
ATOM 1592 O O . ASN A 1 207 ? 16.609 1.227 0.502 1.00 92.81 207 ASN A O 1
ATOM 1596 N N . LEU A 1 208 ? 18.209 1.057 -1.074 1.00 94.69 208 LEU A N 1
ATOM 1597 C CA . LEU A 1 208 ? 17.620 -0.089 -1.763 1.00 94.69 208 LEU A CA 1
ATOM 1598 C C . LEU A 1 208 ? 17.549 -1.314 -0.856 1.00 94.69 208 LEU A C 1
ATOM 1600 O O . LEU A 1 208 ? 18.522 -1.666 -0.184 1.00 94.69 208 LEU A O 1
ATOM 1604 N N . VAL A 1 209 ? 16.413 -1.998 -0.912 1.00 96.50 209 VAL A N 1
ATOM 1605 C CA . VAL A 1 209 ? 16.234 -3.331 -0.347 1.00 96.50 209 VAL A CA 1
ATOM 1606 C C . VAL A 1 209 ? 16.179 -4.315 -1.497 1.00 96.50 209 VAL A C 1
ATOM 1608 O O . VAL A 1 209 ? 15.269 -4.257 -2.317 1.00 96.50 209 VAL A O 1
ATOM 1611 N N . SER A 1 210 ? 17.151 -5.222 -1.561 1.00 94.62 210 SER A N 1
ATOM 1612 C CA . SER A 1 210 ? 17.224 -6.183 -2.659 1.00 94.62 210 SER A CA 1
ATOM 1613 C C . SER A 1 210 ? 16.185 -7.290 -2.549 1.00 94.62 210 SER A C 1
ATOM 1615 O O . SER A 1 210 ? 16.018 -7.895 -1.483 1.00 94.62 210 SER A O 1
ATOM 1617 N N . LEU A 1 211 ? 15.529 -7.576 -3.679 1.00 92.50 211 LEU A N 1
ATOM 1618 C CA . LEU A 1 211 ? 14.694 -8.764 -3.842 1.00 92.50 211 LEU A CA 1
ATOM 1619 C C . LEU A 1 211 ? 15.535 -10.043 -3.662 1.00 92.50 211 LEU A C 1
ATOM 1621 O O . LEU A 1 211 ? 15.111 -10.985 -2.994 1.00 92.50 211 LEU A O 1
ATOM 1625 N N . GLY A 1 212 ? 16.789 -10.026 -4.123 1.00 92.38 212 GLY A N 1
ATOM 1626 C CA . GLY A 1 212 ? 17.735 -11.126 -3.957 1.00 92.38 212 GLY A CA 1
ATOM 1627 C C . GLY A 1 212 ? 17.366 -12.332 -4.818 1.00 92.38 212 GLY A C 1
ATOM 1628 O O . GLY A 1 212 ? 17.356 -12.237 -6.039 1.00 92.38 212 GLY A O 1
ATOM 1629 N N . ASP A 1 213 ? 17.122 -13.465 -4.169 1.00 92.81 213 ASP A N 1
ATOM 1630 C CA . ASP A 1 213 ? 16.755 -14.754 -4.763 1.00 92.81 213 ASP A CA 1
ATOM 1631 C C . ASP A 1 213 ? 15.239 -15.013 -4.815 1.00 92.81 213 ASP A C 1
ATOM 1633 O O . ASP A 1 213 ? 14.821 -16.073 -5.273 1.00 92.81 213 ASP A O 1
ATOM 1637 N N . LEU A 1 214 ? 14.436 -14.060 -4.337 1.00 94.56 214 LEU A N 1
ATOM 1638 C CA . LEU A 1 214 ? 12.978 -14.140 -4.298 1.00 94.56 214 LEU A CA 1
ATOM 1639 C C . LEU A 1 214 ? 12.362 -13.886 -5.682 1.00 94.56 214 LEU A C 1
ATOM 1641 O O . LEU A 1 214 ? 12.866 -13.065 -6.450 1.00 94.56 214 LEU A O 1
ATOM 1645 N N . ASP A 1 215 ? 11.239 -14.539 -5.965 1.00 91.12 215 ASP A N 1
ATOM 1646 C CA . ASP A 1 215 ? 10.446 -14.339 -7.177 1.00 91.12 215 ASP A CA 1
ATOM 1647 C C . ASP A 1 215 ? 9.266 -13.394 -6.909 1.00 91.12 215 ASP A C 1
ATOM 1649 O O . ASP A 1 215 ? 8.362 -13.698 -6.133 1.00 91.12 215 ASP A O 1
ATOM 1653 N N . ILE A 1 216 ? 9.234 -12.242 -7.586 1.00 88.69 216 ILE A N 1
ATOM 1654 C CA . ILE A 1 216 ? 8.156 -11.260 -7.417 1.00 88.69 216 ILE A CA 1
ATOM 1655 C C . ILE A 1 216 ? 6.789 -11.796 -7.878 1.00 88.69 216 ILE A C 1
ATOM 1657 O O . ILE A 1 216 ? 5.760 -11.336 -7.384 1.00 88.69 216 ILE A O 1
ATOM 1661 N N . ALA A 1 217 ? 6.744 -12.779 -8.782 1.00 89.25 217 ALA A N 1
ATOM 1662 C CA . ALA A 1 217 ? 5.492 -13.404 -9.203 1.00 89.25 217 ALA A CA 1
ATOM 1663 C C . ALA A 1 217 ? 4.914 -14.326 -8.115 1.00 89.25 217 ALA A C 1
ATOM 1665 O O . ALA A 1 217 ? 3.696 -14.516 -8.047 1.00 89.25 217 ALA A O 1
ATOM 1666 N N . ASN A 1 218 ? 5.755 -14.843 -7.215 1.00 94.38 218 ASN A N 1
ATOM 1667 C CA . ASN A 1 218 ? 5.328 -15.704 -6.124 1.00 94.38 218 ASN A CA 1
ATOM 1668 C C . ASN A 1 218 ? 4.794 -14.871 -4.934 1.00 94.38 218 ASN A C 1
ATOM 1670 O O . ASN A 1 218 ? 5.525 -14.057 -4.365 1.00 94.38 218 ASN A O 1
ATOM 1674 N N . PRO A 1 219 ? 3.536 -15.076 -4.498 1.00 96.19 219 PRO A N 1
ATOM 1675 C CA . PRO A 1 219 ? 2.950 -14.293 -3.410 1.00 96.19 219 PRO A CA 1
ATOM 1676 C C . PRO A 1 219 ? 3.699 -14.437 -2.082 1.00 96.19 219 PRO A C 1
ATOM 1678 O O . PRO A 1 219 ? 3.882 -13.447 -1.379 1.00 96.19 219 PRO A O 1
ATOM 1681 N N . GLN A 1 220 ? 4.198 -15.627 -1.748 1.00 97.56 220 GLN A N 1
ATOM 1682 C CA . GLN A 1 220 ? 4.916 -15.862 -0.493 1.00 97.56 220 GLN A CA 1
ATOM 1683 C C . GLN A 1 220 ? 6.292 -15.185 -0.471 1.00 97.56 220 GLN A C 1
ATOM 1685 O O . GLN A 1 220 ? 6.753 -14.695 0.567 1.00 97.56 220 GLN A O 1
ATOM 1690 N N . ASP A 1 221 ? 6.943 -15.130 -1.625 1.00 97.12 221 ASP A N 1
ATOM 1691 C CA . ASP A 1 221 ? 8.198 -14.412 -1.796 1.00 97.12 221 ASP A CA 1
ATOM 1692 C C . ASP A 1 221 ? 7.975 -12.903 -1.664 1.00 97.12 221 ASP A C 1
ATOM 1694 O O . ASP A 1 221 ? 8.759 -12.232 -0.991 1.00 97.12 221 ASP A O 1
ATOM 1698 N N . ARG A 1 222 ? 6.855 -12.368 -2.177 1.00 95.69 222 ARG A N 1
ATOM 1699 C CA . ARG A 1 222 ? 6.462 -10.972 -1.923 1.00 95.69 222 ARG A CA 1
ATOM 1700 C C . ARG A 1 222 ? 6.229 -10.686 -0.439 1.00 95.69 222 ARG A C 1
ATOM 1702 O O . ARG A 1 222 ? 6.699 -9.656 0.041 1.00 95.69 222 ARG A O 1
ATOM 1709 N N . VAL A 1 223 ? 5.593 -11.593 0.309 1.00 97.44 223 VAL A N 1
ATOM 1710 C CA . VAL A 1 223 ? 5.449 -11.465 1.777 1.00 97.44 223 VAL A CA 1
ATOM 1711 C C . VAL A 1 223 ? 6.818 -11.415 2.455 1.00 97.44 223 VAL A C 1
ATOM 1713 O O . VAL A 1 223 ? 7.094 -10.531 3.269 1.00 97.44 223 VAL A O 1
ATOM 1716 N N . THR A 1 224 ? 7.722 -12.316 2.069 1.00 97.94 224 THR A N 1
ATOM 1717 C CA . THR A 1 224 ? 9.094 -12.347 2.596 1.00 97.94 224 THR A CA 1
ATOM 1718 C C . THR A 1 224 ? 9.836 -11.049 2.275 1.00 97.94 224 THR A C 1
ATOM 1720 O O . THR A 1 224 ? 10.530 -10.488 3.129 1.00 97.94 224 THR A O 1
ATOM 1723 N N . TYR A 1 225 ? 9.674 -10.537 1.054 1.00 97.44 225 TYR A N 1
ATOM 1724 C CA . TYR A 1 225 ? 10.277 -9.287 0.620 1.00 97.44 225 TYR A CA 1
ATOM 1725 C C . TYR A 1 225 ? 9.721 -8.082 1.388 1.00 97.44 225 TYR A C 1
ATOM 1727 O O . TYR A 1 225 ? 10.494 -7.227 1.824 1.00 97.44 225 TYR A O 1
ATOM 1735 N N . TYR A 1 226 ? 8.416 -8.058 1.661 1.00 97.06 226 TYR A N 1
ATOM 1736 C CA . TYR A 1 226 ? 7.791 -7.036 2.499 1.00 97.06 226 TYR A CA 1
ATOM 1737 C C . TYR A 1 226 ? 8.383 -7.007 3.913 1.00 97.06 226 TYR A C 1
ATOM 1739 O O . TYR A 1 226 ? 8.709 -5.937 4.431 1.00 97.06 226 TYR A O 1
ATOM 1747 N N . GLY A 1 227 ? 8.651 -8.175 4.506 1.00 97.62 227 GLY A N 1
ATOM 1748 C CA . GLY A 1 227 ? 9.366 -8.266 5.782 1.00 97.62 227 GLY A CA 1
ATOM 1749 C C . GLY A 1 227 ? 10.765 -7.629 5.734 1.00 97.62 227 GLY A C 1
ATOM 1750 O O . GLY A 1 227 ? 11.168 -6.929 6.668 1.00 97.62 227 GLY A O 1
ATOM 1751 N N . ARG A 1 228 ? 11.504 -7.792 4.624 1.00 97.88 228 ARG A N 1
ATOM 1752 C CA . ARG A 1 228 ? 12.804 -7.115 4.421 1.00 97.88 228 ARG A CA 1
ATOM 1753 C C . ARG A 1 228 ? 12.640 -5.593 4.349 1.00 97.88 228 ARG A C 1
ATOM 1755 O O . ARG A 1 228 ? 13.452 -4.871 4.927 1.00 97.88 228 ARG A O 1
ATOM 1762 N N . LEU A 1 229 ? 11.590 -5.111 3.684 1.00 97.81 229 LEU A N 1
ATOM 1763 C CA . LEU A 1 229 ? 11.280 -3.684 3.579 1.00 97.81 229 LEU A CA 1
ATOM 1764 C C . LEU A 1 229 ? 10.932 -3.064 4.941 1.00 97.81 229 LEU A C 1
ATOM 1766 O O . LEU A 1 229 ? 11.479 -2.012 5.273 1.00 97.81 229 LEU A O 1
ATOM 1770 N N . ILE A 1 230 ? 10.104 -3.728 5.760 1.00 97.44 230 ILE A N 1
ATOM 1771 C CA . ILE A 1 230 ? 9.794 -3.269 7.127 1.00 97.44 230 ILE A CA 1
ATOM 1772 C C . ILE A 1 230 ? 11.069 -3.180 7.967 1.00 97.44 230 ILE A C 1
ATOM 1774 O O . ILE A 1 230 ? 11.294 -2.182 8.653 1.00 97.44 230 ILE A O 1
ATOM 1778 N N . ASN A 1 231 ? 11.918 -4.210 7.924 1.00 97.31 231 ASN A N 1
ATOM 1779 C CA . ASN A 1 231 ? 13.159 -4.208 8.695 1.00 97.31 231 ASN A CA 1
ATOM 1780 C C . ASN A 1 231 ? 14.059 -3.039 8.288 1.00 97.31 231 ASN A C 1
ATOM 1782 O O . ASN A 1 231 ? 14.558 -2.323 9.155 1.00 97.31 231 ASN A O 1
ATOM 1786 N N . ARG A 1 232 ? 14.189 -2.775 6.981 1.00 97.31 232 ARG A N 1
ATOM 1787 C CA . ARG A 1 232 ? 14.968 -1.631 6.502 1.00 97.31 232 ARG A CA 1
ATOM 1788 C C . ARG A 1 232 ? 14.382 -0.291 6.942 1.00 97.31 232 ARG A C 1
ATOM 1790 O O . ARG A 1 232 ? 15.140 0.607 7.301 1.00 97.31 232 ARG A O 1
ATOM 1797 N N . LEU A 1 233 ? 13.058 -0.147 6.903 1.00 96.50 233 LEU A N 1
ATOM 1798 C CA . LEU A 1 233 ? 12.371 1.047 7.388 1.00 96.50 233 LEU A CA 1
ATOM 1799 C C . LEU A 1 233 ? 12.730 1.327 8.853 1.00 96.50 233 LEU A C 1
ATOM 1801 O O . LEU A 1 233 ? 13.189 2.419 9.175 1.00 96.50 233 LEU A O 1
ATOM 1805 N N . LYS A 1 234 ? 12.609 0.318 9.718 1.00 95.69 234 LYS A N 1
ATOM 1806 C CA . LYS A 1 234 ? 12.922 0.436 11.150 1.00 95.69 234 LYS A CA 1
ATOM 1807 C C . LYS A 1 234 ? 14.381 0.814 11.398 1.00 95.69 234 LYS A C 1
ATOM 1809 O O . LYS A 1 234 ? 14.645 1.725 12.179 1.00 95.69 234 LYS A O 1
ATOM 1814 N N . GLU A 1 235 ? 15.315 0.191 10.676 1.00 95.88 235 GLU A N 1
ATOM 1815 C CA . GLU A 1 235 ? 16.743 0.526 10.758 1.00 95.88 235 GLU A CA 1
ATOM 1816 C C . GLU A 1 235 ? 17.015 2.007 10.461 1.00 95.88 235 GLU A C 1
ATOM 1818 O O . GLU A 1 235 ? 17.798 2.647 11.164 1.00 95.88 235 GLU A O 1
ATOM 1823 N N . LEU A 1 236 ? 16.386 2.557 9.417 1.00 94.44 236 LEU A N 1
ATOM 1824 C CA . LEU A 1 236 ? 16.570 3.956 9.014 1.00 94.44 236 LEU A CA 1
ATOM 1825 C C . LEU A 1 236 ? 15.980 4.946 10.021 1.00 94.44 236 LEU A C 1
ATOM 1827 O O . LEU A 1 236 ? 16.447 6.080 10.115 1.00 94.44 236 LEU A O 1
ATOM 1831 N N . GLU A 1 237 ? 14.975 4.513 10.772 1.00 92.25 237 GLU A N 1
ATOM 1832 C CA . GLU A 1 237 ? 14.242 5.338 11.729 1.00 92.25 237 GLU A CA 1
ATOM 1833 C C . GLU A 1 237 ? 14.720 5.158 13.174 1.00 92.25 237 GLU A C 1
ATOM 1835 O O . GLU A 1 237 ? 14.287 5.890 14.063 1.00 92.25 237 GLU A O 1
ATOM 1840 N N . GLY A 1 238 ? 15.667 4.243 13.402 1.00 89.69 238 GLY A N 1
ATOM 1841 C CA . GLY A 1 238 ? 16.297 4.017 14.701 1.00 89.69 238 GLY A CA 1
ATOM 1842 C C . GLY A 1 238 ? 15.490 3.130 15.652 1.00 89.69 238 GLY A C 1
ATOM 1843 O O . GLY A 1 238 ? 15.589 3.322 16.866 1.00 89.69 238 GLY A O 1
ATOM 1844 N N . HIS A 1 239 ? 14.708 2.188 15.114 1.00 80.12 239 HIS A N 1
ATOM 1845 C CA . HIS A 1 239 ? 13.896 1.222 15.865 1.00 80.12 239 HIS A CA 1
ATOM 1846 C C . HIS A 1 239 ? 14.490 -0.189 15.898 1.00 80.12 239 HIS A C 1
ATOM 1848 O O . HIS A 1 239 ? 15.124 -0.604 14.902 1.00 80.12 239 HIS A O 1
#

Radius of gyration: 18.31 Å; chains: 1; bounding box: 44×30×56 Å